Protein AF-A0A6A4LXP5-F1 (afdb_monomer_lite)

Radius of gyration: 33.2 Å; chains: 1; bounding box: 66×38×94 Å

pLDDT: mean 72.87, std 15.74, range [38.59, 96.38]

Structure (mmCIF, N/CA/C/O backbone):
data_AF-A0A6A4LXP5-F1
#
_entry.id   AF-A0A6A4LXP5-F1
#
loop_
_atom_site.group_PDB
_atom_site.id
_atom_site.type_symbol
_atom_site.label_atom_id
_atom_site.label_alt_id
_atom_site.label_comp_id
_atom_site.label_asym_id
_atom_site.label_entity_id
_atom_site.label_seq_id
_atom_site.pdbx_PDB_ins_code
_atom_site.Cartn_x
_atom_site.Cartn_y
_atom_site.Cartn_z
_atom_site.occupancy
_atom_site.B_iso_or_equiv
_atom_site.auth_seq_id
_atom_site.auth_comp_id
_atom_site.auth_asym_id
_atom_site.auth_atom_id
_atom_site.pdbx_PDB_model_num
ATOM 1 N N . MET A 1 1 ? -17.051 -4.440 -8.338 1.00 49.88 1 MET A N 1
ATOM 2 C CA . MET A 1 1 ? -16.991 -3.535 -7.166 1.00 49.88 1 MET A CA 1
ATOM 3 C C . MET A 1 1 ? -15.530 -3.346 -6.773 1.00 49.88 1 MET A C 1
ATOM 5 O O . MET A 1 1 ? -14.816 -4.334 -6.660 1.00 49.88 1 MET A O 1
ATOM 9 N N . ASN A 1 2 ? -15.038 -2.111 -6.682 1.00 75.06 2 ASN A N 1
ATOM 10 C CA . ASN A 1 2 ? -13.611 -1.841 -6.484 1.00 75.06 2 ASN A CA 1
ATOM 11 C C . ASN A 1 2 ? -13.237 -2.114 -5.012 1.00 75.06 2 ASN A C 1
ATOM 13 O O . ASN A 1 2 ? -13.626 -1.335 -4.145 1.00 75.06 2 ASN A O 1
ATOM 17 N N . LYS A 1 3 ? -12.537 -3.225 -4.716 1.00 71.12 3 LYS A N 1
ATOM 18 C CA . LYS A 1 3 ? -12.222 -3.669 -3.335 1.00 71.12 3 LYS A CA 1
ATOM 19 C C . LYS A 1 3 ? -11.542 -2.576 -2.500 1.00 71.12 3 LYS A C 1
ATOM 21 O O . LYS A 1 3 ? -11.828 -2.433 -1.320 1.00 71.12 3 LYS A O 1
ATOM 26 N N . TYR A 1 4 ? -10.721 -1.750 -3.143 1.00 65.56 4 TYR A N 1
ATOM 27 C CA . TYR A 1 4 ? -10.102 -0.577 -2.530 1.00 65.56 4 TYR A CA 1
ATOM 28 C C . TYR A 1 4 ? -11.132 0.438 -2.007 1.00 65.56 4 TYR A C 1
ATOM 30 O O . TYR A 1 4 ? -11.065 0.856 -0.856 1.00 65.56 4 TYR A O 1
ATOM 38 N N . ASN A 1 5 ? -12.143 0.775 -2.814 1.00 75.44 5 ASN A N 1
ATOM 39 C CA . ASN A 1 5 ? -13.189 1.725 -2.422 1.00 75.44 5 ASN A CA 1
ATOM 40 C C . ASN A 1 5 ? -14.030 1.196 -1.251 1.00 75.44 5 ASN A C 1
ATOM 42 O O . ASN A 1 5 ? -14.528 1.985 -0.453 1.00 75.44 5 ASN A O 1
ATOM 46 N N . TYR A 1 6 ? -14.175 -0.128 -1.141 1.00 77.25 6 TYR A N 1
ATOM 47 C CA . TYR A 1 6 ? -14.852 -0.764 -0.013 1.00 77.25 6 TYR A CA 1
ATOM 48 C C . TYR A 1 6 ? -14.060 -0.600 1.292 1.00 77.25 6 TYR A C 1
ATOM 50 O O . TYR A 1 6 ? -14.617 -0.124 2.277 1.00 77.25 6 TYR A O 1
ATOM 58 N N . VAL A 1 7 ? -12.752 -0.893 1.275 1.00 70.50 7 VAL A N 1
ATOM 59 C CA . VAL A 1 7 ? -11.850 -0.706 2.430 1.00 70.50 7 VAL A CA 1
ATOM 60 C C . VAL A 1 7 ? -11.830 0.758 2.878 1.00 70.50 7 VAL A C 1
ATOM 62 O O . VAL A 1 7 ? -12.030 1.044 4.055 1.00 70.50 7 VAL A O 1
ATOM 65 N N . VAL A 1 8 ? -11.671 1.696 1.937 1.00 71.56 8 VAL A N 1
ATOM 66 C CA . VAL A 1 8 ? -11.670 3.143 2.226 1.00 71.56 8 VAL A CA 1
ATOM 67 C C . VAL A 1 8 ? -13.013 3.601 2.804 1.00 71.56 8 VAL A C 1
ATOM 69 O O . VAL A 1 8 ? -13.044 4.388 3.748 1.00 71.56 8 VAL A O 1
ATOM 72 N N . GLY A 1 9 ? -14.130 3.092 2.276 1.00 76.56 9 GLY A N 1
ATOM 73 C CA . GLY A 1 9 ? -15.466 3.391 2.789 1.00 76.56 9 GLY A CA 1
ATOM 74 C C . GLY A 1 9 ? -15.686 2.886 4.217 1.00 76.56 9 GLY A C 1
ATOM 75 O O . GLY A 1 9 ? -16.275 3.601 5.028 1.00 76.56 9 GLY A O 1
ATOM 76 N N . LEU A 1 10 ? -15.182 1.692 4.543 1.00 76.00 10 LEU A N 1
ATOM 77 C CA . LEU A 1 10 ? -15.259 1.136 5.894 1.00 76.00 10 LEU A CA 1
ATOM 78 C C . LEU A 1 10 ? -14.415 1.948 6.886 1.00 76.00 10 LEU A C 1
ATOM 80 O O . LEU A 1 10 ? -14.917 2.318 7.943 1.00 76.00 10 LEU A O 1
ATOM 84 N N . TRP A 1 11 ? -13.177 2.292 6.512 1.00 72.81 11 TRP A N 1
ATOM 85 C CA . TRP A 1 11 ? -12.286 3.138 7.318 1.00 72.81 11 TRP A CA 1
ATOM 86 C C . TRP A 1 11 ? -12.931 4.486 7.647 1.00 72.81 11 TRP A C 1
ATOM 88 O O . TRP A 1 11 ? -12.891 4.942 8.787 1.00 72.81 11 TRP A O 1
ATOM 98 N N . ARG A 1 12 ? -13.596 5.098 6.657 1.00 73.88 12 ARG A N 1
ATOM 99 C CA . ARG A 1 12 ? -14.342 6.345 6.851 1.00 73.88 12 ARG A CA 1
ATOM 100 C C . ARG A 1 12 ? -15.460 6.181 7.873 1.00 73.88 12 ARG A C 1
ATOM 102 O O . ARG A 1 12 ? -15.565 7.002 8.774 1.00 73.88 12 ARG A O 1
ATOM 109 N N . ARG A 1 13 ? -16.269 5.120 7.774 1.00 73.69 13 ARG A N 1
ATOM 110 C CA . ARG A 1 13 ? -17.354 4.859 8.736 1.00 73.69 13 ARG A CA 1
ATOM 111 C C . ARG A 1 13 ? -16.805 4.675 10.147 1.00 73.69 13 ARG A C 1
ATOM 113 O O . ARG A 1 13 ? -17.252 5.367 11.047 1.00 73.69 13 ARG A O 1
ATOM 120 N N . ILE A 1 14 ? -15.782 3.843 10.326 1.00 70.62 14 ILE A N 1
ATOM 121 C CA . ILE A 1 14 ? -15.151 3.634 11.639 1.00 70.62 14 ILE A CA 1
ATOM 122 C C . ILE A 1 14 ? -14.630 4.964 12.212 1.00 70.62 14 ILE A C 1
ATOM 124 O O . ILE A 1 14 ? -14.895 5.284 13.366 1.00 70.62 14 ILE A O 1
ATOM 128 N N . SER A 1 15 ? -13.968 5.781 11.387 1.00 62.62 15 SER A N 1
ATOM 129 C CA . SER A 1 15 ? -13.420 7.081 11.794 1.00 62.62 15 SER A CA 1
ATOM 130 C C . SER A 1 15 ? -14.477 8.140 12.117 1.00 62.62 15 SER A C 1
ATOM 132 O O . SER A 1 15 ? -14.164 9.081 12.839 1.00 62.62 15 SER A O 1
ATOM 134 N N . THR A 1 16 ? -15.687 8.044 11.559 1.00 67.12 16 THR A N 1
ATOM 135 C CA . THR A 1 16 ? -16.745 9.053 11.770 1.00 67.12 16 THR A CA 1
ATOM 136 C C . THR A 1 16 ? -17.650 8.688 12.949 1.00 67.12 16 THR A C 1
ATOM 138 O O . THR A 1 16 ? -18.274 9.559 13.537 1.00 67.12 16 THR A O 1
ATOM 141 N N . ILE A 1 17 ? -17.724 7.403 13.308 1.00 64.31 17 ILE A N 1
ATOM 142 C CA . ILE A 1 17 ? -18.679 6.877 14.294 1.00 64.31 17 ILE A CA 1
ATOM 143 C C . ILE A 1 17 ? -18.017 6.695 15.686 1.00 64.31 17 ILE A C 1
ATOM 145 O O . ILE A 1 17 ? -18.648 6.229 16.629 1.00 64.31 17 ILE A O 1
ATOM 149 N N . SER A 1 18 ? -16.762 7.121 15.886 1.00 55.59 18 SER A N 1
ATOM 150 C CA . SER A 1 18 ? -16.028 6.909 17.151 1.00 55.59 18 SER A CA 1
ATOM 151 C C . SER A 1 18 ? -16.555 7.687 18.376 1.00 55.59 18 SER A C 1
ATOM 153 O O . SER A 1 18 ? -15.893 7.674 19.408 1.00 55.59 18 SER A O 1
ATOM 155 N N . GLY A 1 19 ? -17.696 8.381 18.273 1.00 58.41 19 GLY A N 1
ATOM 156 C CA . GLY A 1 19 ? -18.333 9.109 19.381 1.00 58.41 19 GLY A CA 1
ATOM 157 C C . GLY A 1 19 ? -19.538 8.406 20.026 1.00 58.41 19 GLY A C 1
ATOM 158 O O . GLY A 1 19 ? -19.769 8.601 21.211 1.00 58.41 19 GLY A O 1
ATOM 159 N N . GLU A 1 20 ? -20.283 7.575 19.285 1.00 61.56 20 GLU A N 1
ATOM 160 C CA . GLU A 1 20 ? -21.557 6.974 19.752 1.00 61.56 20 GLU A CA 1
ATOM 161 C C . GLU A 1 20 ? -21.659 5.459 19.497 1.00 61.56 20 GLU A C 1
ATOM 163 O O . GLU A 1 20 ? -22.638 4.816 19.883 1.00 61.56 20 GLU A O 1
ATOM 168 N N . LEU A 1 21 ? -20.667 4.851 18.835 1.00 65.06 21 LEU A N 1
ATOM 169 C CA . LEU A 1 21 ? -20.725 3.428 18.515 1.00 65.06 21 LEU A CA 1
ATOM 170 C C . LEU A 1 21 ? -20.432 2.570 19.742 1.00 65.06 21 LEU A C 1
ATOM 172 O O . LEU A 1 21 ? -19.388 2.707 20.382 1.00 65.06 21 LEU A O 1
ATOM 176 N N . ARG A 1 22 ? -21.313 1.602 20.009 1.00 70.69 22 ARG A N 1
ATOM 177 C CA . ARG A 1 22 ? -21.040 0.542 20.981 1.00 70.69 22 ARG A CA 1
ATOM 178 C C . ARG A 1 22 ? -19.755 -0.180 20.577 1.00 70.69 22 ARG A C 1
ATOM 180 O O . ARG A 1 22 ? -19.579 -0.555 19.418 1.00 70.69 22 ARG A O 1
ATOM 187 N N . TYR A 1 23 ? -18.877 -0.413 21.548 1.00 64.88 23 TYR A N 1
ATOM 188 C CA . TYR A 1 23 ? -17.578 -1.070 21.364 1.00 64.88 23 TYR A CA 1
ATOM 189 C C . TYR A 1 23 ? -17.660 -2.362 20.523 1.00 64.88 23 TYR A C 1
ATOM 191 O O . TYR A 1 23 ? -16.825 -2.607 19.654 1.00 64.88 23 TYR A O 1
ATOM 199 N N . VAL A 1 24 ? -18.728 -3.144 20.709 1.00 74.00 24 VAL A N 1
ATOM 200 C CA . VAL A 1 24 ? -18.996 -4.387 19.967 1.00 74.00 24 VAL A CA 1
ATOM 201 C C . VAL A 1 24 ? -19.140 -4.156 18.457 1.00 74.00 24 VAL A C 1
ATOM 203 O O . VAL A 1 24 ? -18.607 -4.926 17.656 1.00 74.00 24 VAL A O 1
ATOM 206 N N . ASP A 1 25 ? -19.819 -3.088 18.043 1.00 75.69 25 ASP A N 1
ATOM 207 C CA . ASP A 1 25 ? -20.016 -2.773 16.626 1.00 75.69 25 ASP A CA 1
ATOM 208 C C . ASP A 1 25 ? -18.741 -2.195 15.997 1.00 75.69 25 ASP A C 1
ATOM 210 O O . ASP A 1 25 ? -18.437 -2.478 14.833 1.00 75.69 25 ASP A O 1
ATOM 214 N N . ALA A 1 26 ? -17.939 -1.466 16.781 1.00 72.38 26 ALA A N 1
ATOM 215 C CA . ALA A 1 26 ? -16.617 -1.006 16.359 1.00 72.38 26 ALA A CA 1
ATOM 216 C C . ALA A 1 26 ? -15.685 -2.190 16.058 1.00 72.38 26 ALA A C 1
ATOM 218 O O . ALA A 1 26 ? -15.047 -2.219 15.004 1.00 72.38 26 ALA A O 1
ATOM 219 N N . LEU A 1 27 ? -15.668 -3.206 16.929 1.00 75.31 27 LEU A N 1
ATOM 220 C CA . LEU A 1 27 ? -14.887 -4.425 16.717 1.00 75.31 27 LEU A CA 1
ATOM 221 C C . LEU A 1 27 ? -15.333 -5.190 15.464 1.00 75.31 27 LEU A C 1
ATOM 223 O O . LEU A 1 27 ? -14.491 -5.615 14.675 1.00 75.31 27 LEU A O 1
ATOM 227 N N . ARG A 1 28 ? -16.643 -5.322 15.221 1.00 80.25 28 ARG A N 1
ATOM 228 C CA . ARG A 1 28 ? -17.172 -5.997 14.017 1.00 80.25 28 ARG A CA 1
ATOM 229 C C . ARG A 1 28 ? -16.742 -5.314 12.718 1.00 80.25 28 ARG A C 1
ATOM 231 O O . ARG A 1 28 ? -16.405 -5.990 11.739 1.00 80.25 28 ARG A O 1
ATOM 238 N N . LEU A 1 29 ? -16.734 -3.981 12.703 1.00 76.31 29 LEU A N 1
ATOM 239 C CA . LEU A 1 29 ? -16.242 -3.209 11.564 1.00 76.31 29 LEU A CA 1
ATOM 240 C C . LEU A 1 29 ? -14.727 -3.358 11.391 1.00 76.31 29 LEU A C 1
ATOM 242 O O . LEU A 1 29 ? -14.266 -3.464 10.255 1.00 76.31 29 LEU A O 1
ATOM 246 N N . LEU A 1 30 ? -13.967 -3.421 12.488 1.00 76.88 30 LEU A N 1
ATOM 247 C CA . LEU A 1 30 ? -12.519 -3.630 12.451 1.00 76.88 30 LEU A CA 1
ATOM 248 C C . LEU A 1 30 ? -12.158 -4.987 11.824 1.00 76.88 30 LEU A C 1
ATOM 250 O O . LEU A 1 30 ? -11.366 -5.035 10.888 1.00 76.88 30 LEU A O 1
ATOM 254 N N . TYR A 1 31 ? -12.812 -6.071 12.251 1.00 81.50 31 TYR A N 1
ATOM 255 C CA . TYR A 1 31 ? -12.599 -7.406 11.675 1.00 81.50 31 TYR A CA 1
ATOM 256 C C . TYR A 1 31 ? -12.958 -7.461 10.185 1.00 81.50 31 TYR A C 1
ATOM 258 O O . TYR A 1 31 ? -12.197 -7.973 9.362 1.00 81.50 31 TYR A O 1
ATOM 266 N N . SER A 1 32 ? -14.085 -6.853 9.807 1.00 81.12 32 SER A N 1
ATOM 267 C CA . SER A 1 32 ? -14.501 -6.770 8.400 1.00 81.12 32 SER A CA 1
ATOM 268 C C . SER A 1 32 ? -13.502 -5.984 7.542 1.00 81.12 32 SER A C 1
ATOM 270 O O . SER A 1 32 ? -13.296 -6.290 6.364 1.00 81.12 32 SER A O 1
ATOM 272 N N . LEU A 1 33 ? -12.878 -4.956 8.122 1.00 79.12 33 LEU A N 1
ATOM 273 C CA . LEU A 1 33 ? -11.838 -4.176 7.471 1.00 79.12 33 LEU A CA 1
ATOM 274 C C . LEU A 1 33 ? -10.560 -4.999 7.279 1.00 79.12 33 LEU A C 1
ATOM 276 O O . LEU A 1 33 ? -9.974 -4.959 6.195 1.00 79.12 33 LEU A O 1
ATOM 280 N N . GLU A 1 34 ? -10.123 -5.731 8.302 1.00 82.31 34 GLU A N 1
ATOM 281 C CA . GLU A 1 34 ? -8.934 -6.581 8.227 1.00 82.31 34 GLU A CA 1
ATOM 282 C C . GLU A 1 34 ? -9.057 -7.619 7.111 1.00 82.31 34 GLU A C 1
ATOM 284 O O . GLU A 1 34 ? -8.151 -7.744 6.284 1.00 82.31 34 GLU A O 1
ATOM 289 N N . ASP A 1 35 ? -10.198 -8.299 7.016 1.00 84.75 35 ASP A N 1
ATOM 290 C CA . ASP A 1 35 ? -10.431 -9.305 5.977 1.00 84.75 35 ASP A CA 1
ATOM 291 C C . ASP A 1 35 ? -10.487 -8.693 4.575 1.00 84.75 35 ASP A C 1
ATOM 293 O O . ASP A 1 35 ? -9.874 -9.205 3.628 1.00 84.75 35 ASP A O 1
ATOM 297 N N . ALA A 1 36 ? -11.140 -7.537 4.429 1.00 80.75 36 ALA A N 1
ATOM 298 C CA . ALA A 1 36 ? -11.143 -6.808 3.167 1.00 80.75 36 ALA A CA 1
ATOM 299 C C . ALA A 1 36 ? -9.726 -6.363 2.760 1.00 80.75 36 ALA A C 1
ATOM 301 O O . ALA A 1 36 ? -9.349 -6.461 1.587 1.00 80.75 36 ALA A O 1
ATOM 302 N N . THR A 1 37 ? -8.921 -5.923 3.728 1.00 78.94 37 THR A N 1
ATOM 303 C CA . THR A 1 37 ? -7.543 -5.470 3.507 1.00 78.94 37 THR A CA 1
ATOM 304 C C . THR A 1 37 ? -6.635 -6.637 3.123 1.00 78.94 37 THR A C 1
ATOM 306 O O . THR A 1 37 ? -5.901 -6.528 2.139 1.00 78.94 37 THR A O 1
ATOM 309 N N . LYS A 1 38 ? -6.747 -7.794 3.791 1.00 85.56 38 LYS A N 1
ATOM 310 C CA . LYS A 1 38 ? -6.047 -9.034 3.405 1.00 85.56 38 LYS A CA 1
ATOM 311 C C . LYS A 1 38 ? -6.359 -9.423 1.961 1.00 85.56 38 LYS A C 1
ATOM 313 O O . LYS A 1 38 ? -5.441 -9.700 1.190 1.00 85.56 38 LYS A O 1
ATOM 318 N N . GLY A 1 39 ? -7.630 -9.366 1.558 1.00 82.62 39 GLY A N 1
ATOM 319 C CA . GLY A 1 39 ? -8.040 -9.673 0.185 1.00 82.62 39 GLY A CA 1
ATOM 320 C C . GLY A 1 39 ? -7.457 -8.717 -0.866 1.00 82.62 39 GLY A C 1
ATOM 321 O O . GLY A 1 39 ? -7.171 -9.130 -1.994 1.00 82.62 39 GLY A O 1
ATOM 322 N N . VAL A 1 40 ? -7.257 -7.441 -0.517 1.00 79.25 40 VAL A N 1
ATOM 323 C CA . VAL A 1 40 ? -6.570 -6.468 -1.384 1.00 79.25 40 VAL A CA 1
ATOM 324 C C . VAL A 1 40 ? -5.073 -6.759 -1.447 1.00 79.25 40 VAL A C 1
ATOM 326 O O . VAL A 1 40 ? -4.521 -6.810 -2.546 1.00 79.25 40 VAL A O 1
ATOM 329 N N . ILE A 1 41 ? -4.428 -7.005 -0.304 1.00 83.31 41 ILE A N 1
ATOM 330 C CA . ILE A 1 41 ? -2.996 -7.321 -0.229 1.00 83.31 41 ILE A CA 1
ATOM 331 C C . ILE A 1 41 ? -2.685 -8.572 -1.050 1.00 83.31 41 ILE A C 1
ATOM 333 O O . ILE A 1 41 ? -1.808 -8.528 -1.904 1.00 83.31 41 ILE A O 1
ATOM 337 N N . GLN A 1 42 ? -3.445 -9.656 -0.883 1.00 89.00 42 GLN A N 1
ATOM 338 C CA . GLN A 1 42 ? -3.262 -10.884 -1.663 1.00 89.00 42 GLN A CA 1
ATOM 339 C C . GLN A 1 42 ? -3.414 -10.637 -3.169 1.00 89.00 42 GLN A C 1
ATOM 341 O O . GLN A 1 42 ? -2.603 -11.112 -3.963 1.00 89.00 42 GLN A O 1
ATOM 346 N N . SER A 1 43 ? -4.406 -9.838 -3.576 1.00 83.69 43 SER A N 1
ATOM 347 C CA . SER A 1 43 ? -4.595 -9.480 -4.985 1.00 83.69 43 SER A CA 1
ATOM 348 C C . SER A 1 43 ? -3.429 -8.665 -5.549 1.00 83.69 43 SER A C 1
ATOM 350 O O . SER A 1 43 ? -3.066 -8.855 -6.713 1.00 83.69 43 SER A O 1
ATOM 352 N N . LEU A 1 44 ? -2.870 -7.741 -4.767 1.00 82.31 44 LEU A N 1
ATOM 353 C CA . LEU A 1 44 ? -1.715 -6.943 -5.170 1.00 82.31 44 LEU A CA 1
ATOM 354 C C . LEU A 1 44 ? -0.450 -7.795 -5.225 1.00 82.31 44 LEU A C 1
ATOM 356 O O . LEU A 1 44 ? 0.287 -7.709 -6.203 1.00 82.31 44 LEU A O 1
ATOM 360 N N . SER A 1 45 ? -0.236 -8.660 -4.236 1.00 88.75 45 SER A N 1
ATOM 361 C CA . SER A 1 45 ? 0.878 -9.605 -4.203 1.00 88.75 45 SER A CA 1
ATOM 362 C C . SER A 1 45 ? 0.852 -10.537 -5.410 1.00 88.75 45 SER A C 1
ATOM 364 O O . SER A 1 45 ? 1.850 -10.621 -6.118 1.00 88.75 45 SER A O 1
ATOM 366 N N . ALA A 1 46 ? -0.298 -11.137 -5.732 1.00 88.06 46 ALA A N 1
ATOM 367 C CA . ALA A 1 46 ? -0.447 -11.985 -6.916 1.00 88.06 46 ALA A CA 1
ATOM 368 C C . ALA A 1 46 ? -0.157 -11.221 -8.220 1.00 88.06 46 ALA A C 1
ATOM 370 O O . ALA A 1 46 ? 0.524 -11.727 -9.112 1.00 88.06 46 ALA A O 1
ATOM 371 N N . ARG A 1 47 ? -0.623 -9.968 -8.328 1.00 85.56 47 ARG A N 1
ATOM 372 C CA . ARG A 1 47 ? -0.341 -9.114 -9.492 1.00 85.56 47 ARG A CA 1
ATOM 373 C C . ARG A 1 47 ? 1.145 -8.766 -9.600 1.00 85.56 47 ARG A C 1
ATOM 375 O O . ARG A 1 47 ? 1.697 -8.814 -10.696 1.00 85.56 47 ARG A O 1
ATOM 382 N N . ASN A 1 48 ? 1.785 -8.425 -8.487 1.00 87.31 48 ASN A N 1
ATOM 383 C CA . ASN A 1 48 ? 3.212 -8.115 -8.442 1.00 87.31 48 ASN A CA 1
ATOM 384 C C . ASN A 1 48 ? 4.054 -9.342 -8.788 1.00 87.31 48 ASN A C 1
ATOM 386 O O . ASN A 1 48 ? 5.037 -9.232 -9.513 1.00 87.31 48 ASN A O 1
ATOM 390 N N . GLU A 1 49 ? 3.656 -10.516 -8.314 1.00 89.44 49 GLU A N 1
ATOM 391 C CA . GLU A 1 49 ? 4.343 -11.761 -8.619 1.00 89.44 49 GLU A CA 1
ATOM 392 C C . GLU A 1 49 ? 4.188 -12.148 -10.096 1.00 89.44 49 GLU A C 1
ATOM 394 O O . GLU A 1 49 ? 5.165 -12.520 -10.742 1.00 89.44 49 GLU A O 1
ATOM 399 N N . ALA A 1 50 ? 2.999 -11.970 -10.679 1.00 85.38 50 ALA A N 1
ATOM 400 C CA . ALA A 1 50 ? 2.796 -12.121 -12.119 1.00 85.38 50 ALA A CA 1
ATOM 401 C C . ALA A 1 50 ? 3.665 -11.141 -12.931 1.00 85.38 50 ALA A C 1
ATOM 403 O O . ALA A 1 50 ? 4.272 -11.537 -13.924 1.00 85.38 50 ALA A O 1
ATOM 404 N N . ALA A 1 51 ? 3.785 -9.886 -12.483 1.00 84.81 51 ALA A N 1
ATOM 405 C CA . ALA A 1 51 ? 4.661 -8.903 -13.117 1.00 84.81 51 ALA A CA 1
ATOM 406 C C . ALA A 1 51 ? 6.145 -9.295 -13.015 1.00 84.81 51 ALA A C 1
ATOM 408 O O . ALA A 1 51 ? 6.874 -9.171 -13.994 1.00 84.81 51 ALA A O 1
ATOM 409 N N . ARG A 1 52 ? 6.588 -9.822 -11.866 1.00 87.19 52 ARG A N 1
ATOM 410 C CA . ARG A 1 52 ? 7.956 -10.338 -11.685 1.00 87.19 52 ARG A CA 1
ATOM 411 C C . ARG A 1 52 ? 8.249 -11.511 -12.619 1.00 87.19 52 ARG A C 1
ATOM 413 O O . ARG A 1 52 ? 9.297 -11.518 -13.254 1.00 87.19 52 ARG A O 1
ATOM 420 N N . ARG A 1 53 ? 7.315 -12.462 -12.747 1.00 89.06 53 ARG A N 1
ATOM 421 C CA . ARG A 1 53 ? 7.445 -13.595 -13.680 1.00 89.06 53 ARG A CA 1
ATOM 422 C C . ARG A 1 53 ? 7.534 -13.126 -15.135 1.00 89.06 53 ARG A C 1
ATOM 424 O O . ARG A 1 53 ? 8.382 -13.618 -15.867 1.00 89.06 53 ARG A O 1
ATOM 431 N N . ASP A 1 54 ? 6.713 -12.157 -15.546 1.00 86.62 54 ASP A N 1
ATOM 432 C CA . ASP A 1 54 ? 6.770 -11.588 -16.903 1.00 86.62 54 ASP A CA 1
ATOM 433 C C . ASP A 1 54 ? 8.091 -10.845 -17.173 1.00 86.62 54 ASP A C 1
ATOM 435 O O . ASP A 1 54 ? 8.651 -10.968 -18.261 1.00 86.62 54 ASP A O 1
ATOM 439 N N . ILE A 1 55 ? 8.621 -10.106 -16.193 1.00 85.62 55 ILE A N 1
ATOM 440 C CA . ILE A 1 55 ? 9.932 -9.446 -16.316 1.00 85.62 55 ILE A CA 1
ATOM 441 C C . ILE A 1 55 ? 11.039 -10.492 -16.480 1.00 85.62 55 ILE A C 1
ATOM 443 O O . ILE A 1 55 ? 11.766 -10.441 -17.469 1.00 85.62 55 ILE A O 1
ATOM 447 N N . SER A 1 56 ? 11.097 -11.480 -15.584 1.00 92.31 56 SER A N 1
ATOM 448 C CA . SER A 1 56 ? 12.106 -12.547 -15.620 1.00 92.31 56 SER A CA 1
ATOM 449 C C . SER A 1 56 ? 12.040 -13.369 -16.915 1.00 92.31 56 SER A C 1
ATOM 451 O O . SER A 1 56 ? 13.060 -13.642 -17.550 1.00 92.31 56 SER A O 1
ATOM 453 N N . TYR A 1 57 ? 10.833 -13.699 -17.387 1.00 91.44 57 TYR A N 1
ATOM 454 C CA . TYR A 1 57 ? 10.655 -14.369 -18.674 1.00 91.44 57 TYR A CA 1
ATOM 455 C C . TYR A 1 57 ? 11.218 -13.537 -19.834 1.00 91.44 57 TYR A C 1
ATOM 457 O O . TYR A 1 57 ? 11.849 -14.069 -20.742 1.00 91.44 57 TYR A O 1
ATOM 465 N N . ARG A 1 58 ? 11.036 -12.216 -19.817 1.00 84.19 58 ARG A N 1
ATOM 466 C CA . ARG A 1 58 ? 11.563 -11.348 -20.877 1.00 84.19 58 ARG A CA 1
ATOM 467 C C . ARG A 1 58 ? 13.073 -11.202 -20.810 1.00 84.19 58 ARG A C 1
ATOM 469 O O . ARG A 1 58 ? 13.698 -11.196 -21.861 1.00 84.19 58 ARG A O 1
ATOM 476 N N . GLU A 1 59 ? 13.646 -11.109 -19.616 1.00 88.50 59 GLU A N 1
ATOM 477 C CA . GLU A 1 59 ? 15.101 -11.073 -19.423 1.00 88.50 59 GLU A CA 1
ATOM 478 C C . GLU A 1 59 ? 15.755 -12.318 -20.026 1.00 88.50 59 GLU A C 1
ATOM 480 O O . GLU A 1 59 ? 16.615 -12.191 -20.894 1.00 88.50 59 GLU A O 1
ATOM 485 N N . THR A 1 60 ? 15.243 -13.510 -19.709 1.00 91.38 60 THR A N 1
ATOM 486 C CA . THR A 1 60 ? 15.759 -14.763 -20.293 1.00 91.38 60 THR A CA 1
ATOM 487 C C . THR A 1 60 ? 15.591 -14.833 -21.818 1.00 91.38 60 THR A C 1
ATOM 489 O O . THR A 1 60 ? 16.482 -15.314 -22.520 1.00 91.38 60 THR A O 1
ATOM 492 N N . GLN A 1 61 ? 14.485 -14.315 -22.369 1.00 86.12 61 GLN A N 1
ATOM 493 C CA . GLN A 1 61 ? 14.289 -14.217 -23.823 1.00 86.12 61 GLN A CA 1
ATOM 494 C C . GLN A 1 61 ? 15.279 -13.246 -24.478 1.00 86.12 61 GLN A C 1
ATOM 496 O O . GLN A 1 61 ? 15.809 -13.534 -25.553 1.00 86.12 61 GLN A O 1
ATOM 501 N N . TYR A 1 62 ? 15.546 -12.110 -23.834 1.00 82.12 62 TYR A N 1
ATOM 502 C CA . TYR A 1 62 ? 16.508 -11.130 -24.318 1.00 82.12 62 TYR A CA 1
ATOM 503 C C . TYR A 1 62 ? 17.928 -11.690 -24.293 1.00 82.12 62 TYR A C 1
ATOM 505 O O . TYR A 1 62 ? 18.579 -11.667 -25.335 1.00 82.12 62 TYR A O 1
ATOM 513 N N . GLU A 1 63 ? 18.354 -12.311 -23.195 1.00 87.06 63 GLU A N 1
ATOM 514 C CA . GLU A 1 63 ? 19.652 -12.990 -23.097 1.00 87.06 63 GLU A CA 1
ATOM 515 C C . GLU A 1 63 ? 19.815 -14.091 -24.160 1.00 87.06 63 GLU A C 1
ATOM 517 O O . GLU A 1 63 ? 20.859 -14.204 -24.806 1.00 87.06 63 GLU A O 1
ATOM 522 N N . ALA A 1 64 ? 18.772 -14.895 -24.400 1.00 87.69 64 ALA A N 1
ATOM 523 C CA . ALA A 1 64 ? 18.799 -15.923 -25.439 1.00 87.69 64 ALA A CA 1
ATOM 524 C C . ALA A 1 64 ? 18.906 -15.324 -26.853 1.00 87.69 64 ALA A C 1
ATOM 526 O O . ALA A 1 64 ? 19.595 -15.878 -27.712 1.00 87.69 64 ALA A O 1
ATOM 527 N N . SER A 1 65 ? 18.236 -14.197 -27.107 1.00 78.50 65 SER A N 1
ATOM 528 C CA . SER A 1 65 ? 18.299 -13.502 -28.397 1.00 78.50 65 SER A CA 1
ATOM 529 C C . SER A 1 65 ? 19.625 -12.768 -28.614 1.00 78.50 65 SER A C 1
ATOM 531 O O . SER A 1 65 ? 20.128 -12.757 -29.736 1.00 78.50 65 SER A O 1
ATOM 533 N N . GLU A 1 66 ? 20.235 -12.239 -27.552 1.00 85.88 66 GLU A N 1
ATOM 534 C CA . GLU A 1 66 ? 21.559 -11.616 -27.583 1.00 85.88 66 GLU A CA 1
ATOM 535 C C . GLU A 1 66 ? 22.620 -12.625 -28.022 1.00 85.88 66 GLU A C 1
ATOM 537 O O . GLU A 1 66 ? 23.380 -12.362 -28.954 1.00 85.88 66 GLU A O 1
ATOM 542 N N . LYS A 1 67 ? 22.584 -13.832 -27.440 1.00 90.19 67 LYS A N 1
ATOM 543 C CA . LYS A 1 67 ? 23.475 -14.942 -27.807 1.00 90.19 67 LYS A CA 1
ATOM 544 C C . LYS A 1 67 ? 23.301 -15.404 -29.257 1.00 90.19 67 LYS A C 1
ATOM 546 O O . LYS A 1 67 ? 24.261 -15.875 -29.856 1.00 90.19 67 LYS A O 1
ATOM 551 N N . LYS A 1 68 ? 22.092 -15.300 -29.823 1.00 86.62 68 LYS A N 1
ATOM 552 C CA . LYS A 1 68 ? 21.782 -15.781 -31.184 1.00 86.62 68 LYS A CA 1
ATOM 553 C C . LYS A 1 68 ? 22.002 -14.746 -32.286 1.00 86.62 68 LYS A C 1
ATOM 555 O O . LYS A 1 68 ? 22.339 -15.126 -33.403 1.00 86.62 68 LYS A O 1
ATOM 560 N N . HIS A 1 69 ? 21.758 -13.468 -32.010 1.00 84.69 69 HIS A N 1
ATOM 561 C CA . HIS A 1 69 ? 21.651 -12.435 -33.048 1.00 84.69 69 HIS A CA 1
ATOM 562 C C . HIS A 1 69 ? 22.564 -11.222 -32.822 1.00 84.69 69 HIS A C 1
ATOM 564 O O . HIS A 1 69 ? 22.612 -10.333 -33.674 1.00 84.69 69 HIS A O 1
ATOM 570 N N . GLY A 1 70 ? 23.292 -11.179 -31.702 1.00 88.12 70 GLY A N 1
ATOM 571 C CA . GLY A 1 70 ? 24.148 -10.059 -31.329 1.00 88.12 70 GLY A CA 1
ATOM 572 C C . GLY A 1 70 ? 23.378 -8.839 -30.809 1.00 88.12 70 GLY A C 1
ATOM 573 O O . GLY A 1 70 ? 22.160 -8.696 -30.955 1.00 88.12 70 GLY A O 1
ATOM 574 N N . GLU A 1 71 ? 24.117 -7.915 -30.197 1.00 86.19 71 GLU A N 1
ATOM 575 C CA . GLU A 1 71 ? 23.578 -6.777 -29.438 1.00 86.19 71 GLU A CA 1
ATOM 576 C C . GLU A 1 71 ? 22.729 -5.805 -30.291 1.00 86.19 71 GLU A C 1
ATOM 578 O O . GLU A 1 71 ? 21.765 -5.192 -29.822 1.00 86.19 71 GLU A O 1
ATOM 583 N N . THR A 1 72 ? 23.050 -5.665 -31.581 1.00 81.75 72 THR A N 1
ATOM 584 C CA . THR A 1 72 ? 22.365 -4.730 -32.492 1.00 81.75 72 THR A CA 1
ATOM 585 C C . THR A 1 72 ? 20.963 -5.202 -32.880 1.00 81.75 72 THR A C 1
ATOM 587 O O . THR A 1 72 ? 20.053 -4.378 -33.019 1.00 81.75 72 THR A O 1
ATOM 590 N N . ALA A 1 73 ? 20.754 -6.514 -33.007 1.00 80.50 73 ALA A N 1
ATOM 591 C CA . ALA A 1 73 ? 19.440 -7.106 -33.240 1.00 80.50 73 ALA A CA 1
ATOM 592 C C . ALA A 1 73 ? 18.568 -7.034 -31.977 1.00 80.50 73 ALA A C 1
ATOM 594 O O . ALA A 1 73 ? 17.395 -6.653 -32.058 1.00 80.50 73 ALA A O 1
ATOM 595 N N . LEU A 1 74 ? 19.166 -7.276 -30.804 1.00 79.50 74 LEU A N 1
ATOM 596 C CA . LEU A 1 74 ? 18.501 -7.157 -29.506 1.00 79.50 74 LEU A CA 1
ATOM 597 C C . LEU A 1 74 ? 17.935 -5.746 -29.279 1.00 79.50 74 LEU A C 1
ATOM 599 O O . LEU A 1 74 ? 16.763 -5.583 -28.932 1.00 79.50 74 LEU A O 1
ATOM 603 N N . LYS A 1 75 ? 18.734 -4.702 -29.542 1.00 86.56 75 LYS A N 1
ATOM 604 C CA . LYS A 1 75 ? 18.298 -3.299 -29.406 1.00 86.56 75 LYS A CA 1
ATOM 605 C C . LYS A 1 75 ? 17.079 -2.979 -30.279 1.00 86.56 75 LYS A C 1
ATOM 607 O O . LYS A 1 75 ? 16.157 -2.303 -29.814 1.00 86.56 75 LYS A O 1
ATOM 612 N N . LYS A 1 76 ? 17.031 -3.494 -31.516 1.00 86.50 76 LYS A N 1
ATOM 613 C CA . LYS A 1 76 ? 15.873 -3.337 -32.419 1.00 86.50 76 LYS A CA 1
ATOM 614 C C . LYS A 1 76 ? 14.633 -4.047 -31.871 1.00 86.50 76 LYS A C 1
ATOM 616 O O . LYS A 1 76 ? 13.540 -3.480 -31.910 1.00 86.50 76 LYS A O 1
ATOM 621 N N . GLN A 1 77 ? 14.801 -5.242 -31.307 1.00 83.69 77 GLN A N 1
ATOM 622 C CA . GLN A 1 77 ? 13.706 -6.017 -30.725 1.00 83.69 77 GLN A CA 1
ATOM 623 C C . GLN A 1 77 ? 13.130 -5.349 -29.468 1.00 83.69 77 GLN A C 1
ATOM 625 O O . GLN A 1 77 ? 11.914 -5.188 -29.368 1.00 83.69 77 GLN A O 1
ATOM 630 N N . ILE A 1 78 ? 13.981 -4.849 -28.566 1.00 85.56 78 ILE A N 1
ATOM 631 C CA . ILE A 1 78 ? 13.562 -4.076 -27.384 1.00 85.56 78 ILE A CA 1
ATOM 632 C C . ILE A 1 78 ? 12.814 -2.798 -27.799 1.00 85.56 78 ILE A C 1
ATOM 634 O O . ILE A 1 78 ? 11.790 -2.449 -27.204 1.00 85.56 78 ILE A O 1
ATOM 638 N N . ALA A 1 79 ? 13.303 -2.083 -28.819 1.00 87.81 79 ALA A N 1
ATOM 639 C CA . ALA A 1 79 ? 12.653 -0.875 -29.327 1.00 87.81 79 ALA A CA 1
ATOM 640 C C . ALA A 1 79 ? 11.254 -1.171 -29.899 1.00 87.81 79 ALA A C 1
ATOM 642 O O . ALA A 1 79 ? 10.294 -0.458 -29.590 1.00 87.81 79 ALA A O 1
ATOM 643 N N . LEU A 1 80 ? 11.118 -2.257 -30.665 1.00 90.06 80 LEU A N 1
ATOM 644 C CA . LEU A 1 80 ? 9.836 -2.708 -31.205 1.00 90.06 80 LEU A CA 1
ATOM 645 C C . LEU A 1 80 ? 8.855 -3.101 -30.091 1.00 90.06 80 LEU A C 1
ATOM 647 O O . LEU A 1 80 ? 7.674 -2.750 -30.143 1.00 90.06 80 LEU A O 1
ATOM 651 N N . ASP A 1 81 ? 9.340 -3.782 -29.055 1.00 87.38 81 ASP A N 1
ATOM 652 C CA . ASP A 1 81 ? 8.513 -4.216 -27.931 1.00 87.38 81 ASP A CA 1
ATOM 653 C C . ASP A 1 81 ? 8.010 -3.019 -27.101 1.00 87.38 81 ASP A C 1
ATOM 655 O O . ASP A 1 81 ? 6.836 -2.956 -26.722 1.00 87.38 81 ASP A O 1
ATOM 659 N N . LYS A 1 82 ? 8.851 -1.990 -26.911 1.00 88.44 82 LYS A N 1
ATOM 660 C CA . LYS A 1 82 ? 8.447 -0.703 -26.311 1.00 88.44 82 LYS A CA 1
ATOM 661 C C . LYS A 1 82 ? 7.343 -0.013 -27.119 1.00 88.44 82 LYS A C 1
ATOM 663 O O . LYS A 1 82 ? 6.388 0.495 -26.525 1.00 88.44 82 LYS A O 1
ATOM 668 N N . LEU A 1 83 ? 7.433 -0.014 -28.451 1.00 87.12 83 LEU A N 1
ATOM 669 C CA . LEU A 1 83 ? 6.394 0.544 -29.326 1.00 87.12 83 LEU A CA 1
ATOM 670 C C . LEU A 1 83 ? 5.083 -0.244 -29.226 1.00 87.12 83 LEU A C 1
ATOM 672 O O . LEU A 1 83 ? 4.021 0.356 -29.057 1.00 87.12 83 LEU A O 1
ATOM 676 N N . ARG A 1 84 ? 5.146 -1.582 -29.226 1.00 87.69 84 ARG A N 1
ATOM 677 C CA . ARG A 1 84 ? 3.966 -2.441 -29.033 1.00 87.69 84 ARG A CA 1
ATOM 678 C C . ARG A 1 84 ? 3.283 -2.190 -27.692 1.00 87.69 84 ARG A C 1
ATOM 680 O O . ARG A 1 84 ? 2.058 -2.143 -27.639 1.00 87.69 84 ARG A O 1
ATOM 687 N N . ARG A 1 85 ? 4.044 -1.979 -26.612 1.00 81.38 85 ARG A N 1
ATOM 688 C CA . ARG A 1 85 ? 3.474 -1.631 -25.297 1.00 81.38 85 ARG A CA 1
ATOM 689 C C . ARG A 1 85 ? 2.768 -0.283 -25.317 1.00 81.38 85 ARG A C 1
ATOM 691 O O . ARG A 1 85 ? 1.673 -0.183 -24.777 1.00 81.38 85 ARG A O 1
ATOM 698 N N . ARG A 1 86 ? 3.350 0.728 -25.968 1.00 80.06 86 ARG A N 1
ATOM 699 C CA . ARG A 1 86 ? 2.705 2.041 -26.136 1.00 80.06 86 ARG A CA 1
ATOM 700 C C . ARG A 1 86 ? 1.414 1.948 -26.948 1.00 80.06 86 ARG A C 1
ATOM 702 O O . ARG A 1 86 ? 0.453 2.617 -26.601 1.00 80.06 86 ARG A O 1
ATOM 709 N N . ALA A 1 87 ? 1.374 1.089 -27.967 1.00 81.25 87 ALA A N 1
ATOM 710 C CA . ALA A 1 87 ? 0.174 0.851 -28.769 1.00 81.25 87 ALA A CA 1
ATOM 711 C C . ALA A 1 87 ? -0.910 0.047 -28.023 1.00 81.25 87 ALA A C 1
ATOM 713 O O . ALA A 1 87 ? -2.096 0.264 -28.248 1.00 81.25 87 ALA A O 1
ATOM 714 N N . ARG A 1 88 ? -0.513 -0.878 -27.134 1.00 75.19 88 ARG A N 1
ATOM 715 C CA . ARG A 1 88 ? -1.430 -1.696 -26.318 1.00 75.19 88 ARG A CA 1
ATOM 716 C C . ARG A 1 88 ? -1.936 -1.001 -25.062 1.00 75.19 88 ARG A C 1
ATOM 718 O O . ARG A 1 88 ? -2.912 -1.475 -24.486 1.00 75.19 88 ARG A O 1
ATOM 725 N N . GLN A 1 89 ? -1.295 0.075 -24.605 1.00 64.94 89 GLN A N 1
ATOM 726 C CA . GLN A 1 89 ? -1.914 0.896 -23.576 1.00 64.94 89 GLN A CA 1
ATOM 727 C C . GLN A 1 89 ? -3.160 1.523 -24.200 1.00 64.94 89 GLN A C 1
ATOM 729 O O . GLN A 1 89 ? -3.017 2.292 -25.154 1.00 64.94 89 GLN A O 1
ATOM 734 N N . PRO A 1 90 ? -4.375 1.181 -23.722 1.00 53.81 90 PRO A N 1
ATO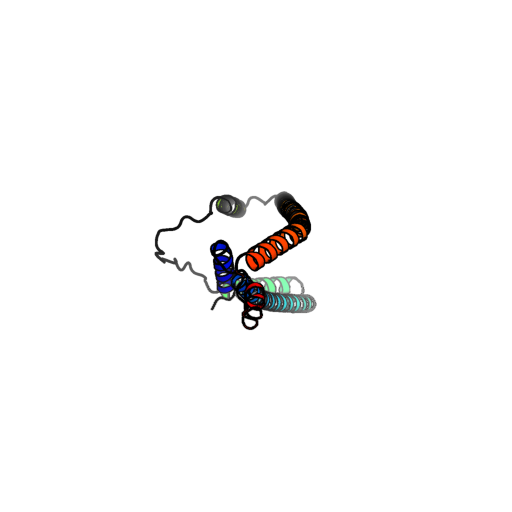M 735 C CA . PRO A 1 90 ? -5.572 1.828 -24.222 1.00 53.81 90 PRO A CA 1
ATOM 736 C C . PRO A 1 90 ? -5.337 3.319 -24.053 1.00 53.81 90 PRO A C 1
ATOM 738 O O . PRO A 1 90 ? -4.914 3.749 -22.974 1.00 53.81 90 PRO A O 1
ATOM 741 N N . LYS A 1 91 ? -5.547 4.090 -25.125 1.00 56.06 91 LYS A N 1
ATOM 742 C CA . LYS A 1 91 ? -5.607 5.543 -25.047 1.00 56.06 91 LYS A CA 1
ATOM 743 C C . LYS A 1 91 ? -6.608 5.856 -23.937 1.00 56.06 91 LYS A C 1
ATOM 745 O O . LYS A 1 91 ? -7.811 5.865 -24.165 1.00 56.06 91 LYS A O 1
ATOM 750 N N . ARG A 1 92 ? -6.131 6.094 -22.713 1.00 50.94 92 ARG A N 1
ATOM 751 C CA . ARG A 1 92 ? -6.880 6.804 -21.680 1.00 50.94 92 ARG A CA 1
ATOM 752 C C . ARG A 1 92 ? -6.919 8.255 -22.148 1.00 50.94 92 ARG A C 1
ATOM 754 O O . ARG A 1 92 ? -6.290 9.142 -21.580 1.00 50.94 92 ARG A O 1
ATOM 761 N N . GLU A 1 93 ? -7.594 8.469 -23.273 1.00 46.69 93 GLU A N 1
ATOM 762 C CA . GLU A 1 93 ? -8.141 9.748 -23.662 1.00 46.69 93 GLU A CA 1
ATOM 763 C C . GLU A 1 93 ? -8.998 10.188 -22.487 1.00 46.69 93 GLU A C 1
ATOM 765 O O . GLU A 1 93 ? -9.986 9.544 -22.155 1.00 46.69 93 GLU A O 1
ATOM 770 N N . LYS A 1 94 ? -8.491 11.184 -21.758 1.00 48.94 94 LYS A N 1
ATOM 771 C CA . LYS A 1 94 ? -9.174 12.414 -21.341 1.00 48.94 94 LYS A CA 1
ATOM 772 C C . LYS A 1 94 ? -10.714 12.387 -21.359 1.00 48.94 94 LYS A C 1
ATOM 774 O O . LYS A 1 94 ? -11.336 13.337 -21.829 1.00 48.94 94 LYS A O 1
ATOM 779 N N . ALA A 1 95 ? -11.345 11.359 -20.805 1.00 44.44 95 ALA A N 1
ATOM 780 C CA . ALA A 1 95 ? -12.741 11.416 -20.428 1.00 44.44 95 ALA A CA 1
ATOM 781 C C . ALA A 1 95 ? -12.811 12.394 -19.255 1.00 44.44 95 ALA A C 1
ATOM 783 O O . ALA A 1 95 ? -12.528 12.049 -18.108 1.00 44.44 95 ALA A O 1
ATOM 784 N N . LYS A 1 96 ? -13.098 13.657 -19.585 1.00 50.25 96 LYS A N 1
ATOM 785 C CA . LYS A 1 96 ? -13.584 14.668 -18.653 1.00 50.25 96 LYS A CA 1
ATOM 786 C C . LYS A 1 96 ? -14.718 14.022 -17.859 1.00 50.25 96 LYS A C 1
ATOM 788 O O . LYS A 1 96 ? -15.809 13.828 -18.388 1.00 50.25 96 LYS A O 1
ATOM 793 N N . VAL A 1 97 ? -14.458 13.676 -16.603 1.00 45.41 97 VAL A N 1
ATOM 794 C CA . VAL A 1 97 ? -15.509 13.349 -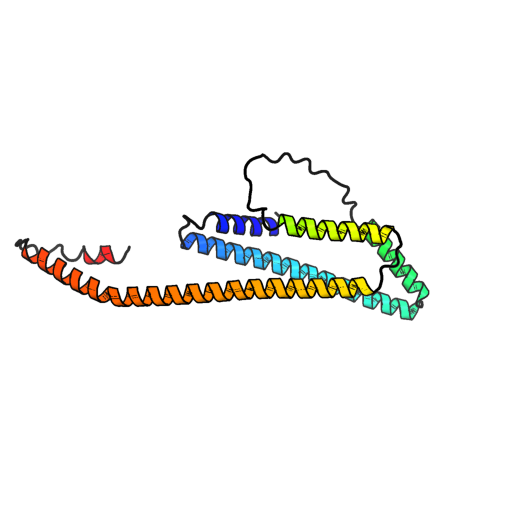15.641 1.00 45.41 97 VAL A CA 1
ATOM 795 C C . VAL A 1 97 ? -16.198 14.670 -15.310 1.00 45.41 97 VAL A C 1
ATOM 797 O O . VAL A 1 97 ? -15.850 15.362 -14.361 1.00 45.41 97 VAL A O 1
ATOM 800 N N . GLY A 1 98 ? -17.147 15.058 -16.161 1.00 43.19 98 GLY A N 1
ATOM 801 C CA . GLY A 1 98 ? -18.165 16.055 -15.857 1.00 43.19 98 GLY A CA 1
ATOM 802 C C . GLY A 1 98 ? -19.192 15.438 -14.915 1.00 43.19 98 GLY A C 1
ATOM 803 O O . GLY A 1 98 ? -20.313 15.159 -15.317 1.00 43.19 98 GLY A O 1
ATOM 804 N N . GLY A 1 99 ? -18.785 15.163 -13.678 1.00 38.59 99 GLY A N 1
ATOM 805 C CA . GLY A 1 99 ? -19.680 14.759 -12.603 1.00 38.59 99 GLY A CA 1
ATOM 806 C C . GLY A 1 99 ? -19.882 15.941 -11.671 1.00 38.59 99 GLY A C 1
ATOM 807 O O . GLY A 1 99 ? -19.020 16.218 -10.843 1.00 38.59 99 GLY A O 1
ATOM 808 N N . LYS A 1 100 ? -21.008 16.648 -11.812 1.00 48.44 100 LYS A N 1
ATOM 809 C CA . LYS A 1 100 ? -21.497 17.590 -10.799 1.00 48.44 100 LYS A CA 1
ATOM 810 C C . LYS A 1 100 ? -21.816 16.784 -9.534 1.00 48.44 100 LYS A C 1
ATOM 812 O O . LYS A 1 100 ? -22.884 16.189 -9.450 1.00 48.44 100 LYS A O 1
ATOM 817 N N . ALA A 1 101 ? -20.888 16.730 -8.583 1.00 40.41 101 ALA A N 1
ATOM 818 C CA . ALA A 1 101 ? -21.151 16.240 -7.237 1.00 40.41 101 ALA A CA 1
ATOM 819 C C . ALA A 1 101 ? -21.299 17.449 -6.307 1.00 40.41 101 ALA A C 1
ATOM 821 O O . ALA A 1 101 ? -20.371 18.233 -6.125 1.00 40.41 101 ALA A O 1
ATOM 822 N N . SER A 1 102 ? -22.534 17.591 -5.835 1.00 42.12 102 SER A N 1
ATOM 823 C CA . SER A 1 102 ? -23.044 18.387 -4.721 1.00 42.12 102 SER A CA 1
ATOM 824 C C . SER A 1 102 ? -22.013 19.044 -3.799 1.00 42.12 102 SER A C 1
ATOM 826 O O . SER A 1 102 ? -21.173 18.389 -3.181 1.00 42.12 102 SER A O 1
ATOM 828 N N . ALA A 1 103 ? -22.198 20.354 -3.648 1.00 53.28 103 ALA A N 1
ATOM 829 C CA . ALA A 1 103 ? -21.709 21.149 -2.539 1.00 53.28 103 ALA A CA 1
ATOM 830 C C . ALA A 1 103 ? -22.164 20.584 -1.179 1.00 53.28 103 ALA A C 1
ATOM 832 O O . ALA A 1 103 ? -23.200 19.932 -1.093 1.00 53.28 103 ALA A O 1
ATOM 833 N N . GLN A 1 104 ? -21.408 20.963 -0.144 1.00 52.72 104 GLN A N 1
ATOM 834 C CA . GLN A 1 104 ? -21.556 20.665 1.290 1.00 52.72 104 GLN A CA 1
ATOM 835 C C . GLN A 1 104 ? -20.779 19.447 1.793 1.00 52.72 104 GLN A C 1
ATOM 837 O O . GLN A 1 104 ? -21.324 18.374 2.001 1.00 52.72 104 GLN A O 1
ATOM 842 N N . GLN A 1 105 ? -19.490 19.673 2.057 1.00 43.09 105 GLN A N 1
ATOM 843 C CA . GLN A 1 105 ? -18.827 19.390 3.340 1.00 43.09 105 GLN A CA 1
ATOM 844 C C . GLN A 1 105 ? -17.336 19.657 3.143 1.00 43.09 105 GLN A C 1
ATOM 846 O O . GLN A 1 105 ? -16.675 18.946 2.394 1.00 43.09 105 GLN A O 1
ATOM 851 N N . LYS A 1 106 ? -16.814 20.713 3.778 1.00 48.75 106 LYS A N 1
ATOM 852 C CA . LYS A 1 106 ? -15.369 20.969 3.840 1.00 48.75 106 LYS A CA 1
ATOM 853 C C . LYS A 1 106 ? -14.746 19.888 4.735 1.00 48.75 106 LYS A C 1
ATOM 855 O O . LYS A 1 106 ? -15.026 19.907 5.933 1.00 48.75 106 LYS A O 1
ATOM 860 N N . PRO A 1 107 ? -13.949 18.943 4.205 1.00 41.19 107 PRO A N 1
ATOM 861 C CA . PRO A 1 107 ? -13.198 18.009 5.023 1.00 41.19 107 PRO A CA 1
ATOM 862 C C . PRO A 1 107 ? -11.898 18.680 5.468 1.00 41.19 107 PRO A C 1
ATOM 864 O O . PRO A 1 107 ? -11.501 19.724 4.952 1.00 41.19 107 PRO A O 1
ATOM 867 N N . ILE A 1 108 ? -11.217 18.041 6.409 1.00 40.41 108 ILE A N 1
ATOM 868 C CA . ILE A 1 108 ? -9.853 18.344 6.844 1.00 40.41 108 ILE A CA 1
ATOM 869 C C . ILE A 1 108 ? -8.904 18.107 5.654 1.00 40.41 108 ILE A C 1
ATOM 871 O O . ILE A 1 108 ? -8.256 17.075 5.542 1.00 40.41 108 ILE A O 1
ATOM 875 N N . ALA A 1 109 ? -8.888 19.045 4.714 1.00 40.38 109 ALA A N 1
ATOM 876 C CA . ALA A 1 109 ? -7.976 19.099 3.578 1.00 40.38 109 ALA A CA 1
ATOM 877 C C . ALA A 1 109 ? -6.724 19.941 3.907 1.00 40.38 109 ALA A C 1
ATOM 879 O O . ALA A 1 109 ? -5.719 19.920 3.2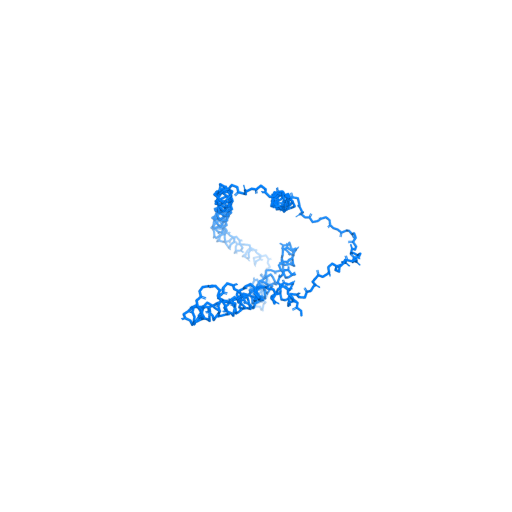04 1.00 40.38 109 ALA A O 1
ATOM 880 N N . VAL A 1 110 ? -6.741 20.598 5.070 1.00 42.75 110 VAL A N 1
ATOM 881 C CA . VAL A 1 110 ? -5.797 21.647 5.474 1.00 42.75 110 VAL A CA 1
ATOM 882 C C . VAL A 1 110 ? -4.362 21.141 5.727 1.00 42.75 110 VAL A C 1
ATOM 884 O O . VAL A 1 110 ? -3.458 21.953 5.874 1.00 42.75 110 VAL A O 1
ATOM 887 N N . LEU A 1 111 ? -4.097 19.826 5.739 1.00 42.78 111 LEU A N 1
ATOM 888 C CA . LEU A 1 111 ? -2.744 19.296 6.005 1.00 42.78 111 LEU A CA 1
ATOM 889 C C . LEU A 1 111 ? -2.154 18.370 4.929 1.00 42.78 111 LEU A C 1
ATOM 891 O O . LEU A 1 111 ? -0.959 18.090 4.991 1.00 42.78 111 LEU A O 1
ATOM 895 N N . THR A 1 112 ? -2.927 17.916 3.939 1.00 42.00 112 THR A N 1
ATOM 896 C CA . THR A 1 112 ? -2.413 17.062 2.843 1.00 42.00 112 THR A CA 1
ATOM 897 C C . THR A 1 112 ? -2.374 17.770 1.493 1.00 42.00 112 THR A C 1
ATOM 899 O O . THR A 1 112 ? -1.486 17.479 0.693 1.00 42.00 112 THR A O 1
ATOM 902 N N . GLU A 1 113 ? -3.262 18.743 1.263 1.00 50.25 113 GLU A N 1
ATOM 903 C CA . GLU A 1 113 ? -3.256 19.568 0.047 1.00 50.25 113 GLU A CA 1
ATOM 904 C C . GLU A 1 113 ? -1.920 20.304 -0.180 1.00 50.25 113 GLU A C 1
ATOM 906 O O . GLU A 1 113 ? -1.422 20.251 -1.307 1.00 50.25 113 GLU A O 1
ATOM 911 N N . PRO A 1 114 ? -1.239 20.865 0.848 1.00 61.19 114 PRO A N 1
ATOM 912 C CA . PRO A 1 114 ? 0.032 21.555 0.625 1.00 61.19 114 PRO A CA 1
ATOM 913 C C . PRO A 1 114 ? 1.139 20.624 0.113 1.00 61.19 114 PRO A C 1
ATOM 915 O O . PRO A 1 114 ? 1.996 21.040 -0.664 1.00 61.19 114 PRO A O 1
ATOM 918 N N . LEU A 1 115 ? 1.132 19.354 0.537 1.00 58.44 115 LEU A N 1
ATOM 919 C CA . LEU A 1 115 ? 2.166 18.389 0.164 1.00 58.44 115 LEU A CA 1
ATOM 920 C C . LEU A 1 115 ? 1.942 17.857 -1.255 1.00 58.44 115 LEU A C 1
ATOM 922 O O . LEU A 1 115 ? 2.891 17.750 -2.029 1.00 58.44 115 LEU A O 1
ATOM 926 N N . GLU A 1 116 ? 0.694 17.554 -1.615 1.00 62.66 116 GLU A N 1
ATOM 927 C CA . GLU A 1 116 ? 0.359 17.115 -2.971 1.00 62.66 116 GLU A CA 1
ATOM 928 C C . GLU A 1 116 ? 0.575 18.233 -3.995 1.00 62.66 116 GLU A C 1
ATOM 930 O O . GLU A 1 116 ? 1.137 17.974 -5.060 1.00 62.66 116 GLU A O 1
ATOM 935 N N . GLU A 1 117 ? 0.216 19.480 -3.679 1.00 74.81 117 GLU A N 1
ATOM 936 C CA . GLU A 1 117 ? 0.514 20.634 -4.534 1.00 74.81 117 GLU A CA 1
ATOM 937 C C . GLU A 1 117 ? 2.021 20.858 -4.685 1.00 74.81 117 GLU A C 1
ATOM 939 O O . GLU A 1 117 ? 2.500 21.071 -5.801 1.00 74.81 117 GLU A O 1
ATOM 944 N N . TYR A 1 118 ? 2.789 20.717 -3.602 1.00 70.31 118 TYR A N 1
ATOM 945 C CA . TYR A 1 118 ? 4.246 20.825 -3.639 1.00 70.31 118 TYR A CA 1
ATOM 946 C C . TYR A 1 118 ? 4.896 19.733 -4.502 1.00 70.31 118 TYR A C 1
ATOM 948 O O . TYR A 1 118 ? 5.734 20.026 -5.360 1.00 70.31 118 TYR A O 1
ATOM 956 N N . ILE A 1 119 ? 4.464 18.478 -4.349 1.00 71.44 119 ILE A N 1
ATOM 957 C CA . ILE A 1 119 ? 4.935 17.350 -5.164 1.00 71.44 119 ILE A CA 1
ATOM 958 C C . ILE A 1 119 ? 4.547 17.551 -6.634 1.00 71.44 119 ILE A C 1
ATOM 960 O O . ILE A 1 119 ? 5.374 17.363 -7.527 1.00 71.44 119 ILE A O 1
ATOM 964 N N . ASN A 1 120 ? 3.314 17.977 -6.910 1.00 77.44 120 ASN A N 1
ATOM 965 C CA . ASN A 1 120 ? 2.844 18.221 -8.271 1.00 77.44 120 ASN A CA 1
ATOM 966 C C . ASN A 1 120 ? 3.591 19.382 -8.939 1.00 77.44 120 ASN A C 1
ATOM 968 O O . ASN A 1 120 ? 3.954 19.272 -10.112 1.00 77.44 120 ASN A O 1
ATOM 972 N N . MET A 1 121 ? 3.882 20.453 -8.199 1.00 87.31 121 MET A N 1
ATOM 973 C CA . MET A 1 121 ? 4.705 21.572 -8.657 1.00 87.31 121 MET A CA 1
ATOM 974 C C . MET A 1 121 ? 6.134 21.116 -8.989 1.00 87.31 121 MET A C 1
ATOM 976 O O . MET A 1 121 ? 6.646 21.445 -10.062 1.00 87.31 121 MET A O 1
ATOM 980 N N . LEU A 1 122 ? 6.766 20.310 -8.127 1.00 70.69 122 LEU A N 1
ATOM 981 C CA . LEU A 1 122 ? 8.096 19.744 -8.390 1.00 70.69 122 LEU A CA 1
ATOM 982 C C . LEU A 1 122 ? 8.099 18.851 -9.640 1.00 70.69 122 LEU A C 1
ATOM 984 O O . LEU A 1 122 ? 8.980 18.973 -10.492 1.00 70.69 122 LEU A O 1
ATOM 988 N N . MET A 1 123 ? 7.076 18.009 -9.801 1.00 70.94 123 MET A N 1
ATOM 989 C CA . MET A 1 123 ? 6.920 17.140 -10.971 1.00 70.94 123 MET A CA 1
ATOM 990 C C . MET A 1 123 ? 6.603 17.914 -12.259 1.00 70.94 123 MET A C 1
ATOM 992 O O . MET A 1 123 ? 6.953 17.459 -13.351 1.00 70.94 123 MET A O 1
ATOM 996 N N . ALA A 1 124 ? 5.934 19.067 -12.166 1.00 80.38 124 ALA A N 1
ATOM 997 C CA . ALA A 1 124 ? 5.671 19.948 -13.300 1.00 80.38 124 ALA A CA 1
ATOM 998 C C . ALA A 1 124 ? 6.955 20.640 -13.773 1.00 80.38 124 ALA A C 1
ATOM 1000 O O . ALA A 1 124 ? 7.291 20.543 -14.954 1.00 80.38 124 ALA A O 1
ATOM 1001 N N . LYS A 1 125 ? 7.718 21.226 -12.844 1.00 75.88 125 LYS A N 1
ATOM 1002 C CA . LYS A 1 125 ? 9.019 21.845 -13.129 1.00 75.88 125 LYS A CA 1
ATOM 1003 C C . LYS A 1 125 ? 9.996 20.843 -13.754 1.00 75.88 125 LYS A C 1
ATOM 1005 O O . LYS A 1 125 ? 10.606 21.127 -14.779 1.00 75.88 125 LYS A O 1
ATOM 1010 N N . PHE A 1 126 ? 10.031 19.618 -13.227 1.00 65.50 126 PHE A N 1
ATOM 1011 C CA . PHE A 1 126 ? 10.822 18.517 -13.784 1.00 65.50 126 PHE A CA 1
ATOM 1012 C C . PHE A 1 126 ? 10.475 18.200 -15.250 1.00 65.50 126 PHE A C 1
ATOM 1014 O O . PHE A 1 126 ? 11.356 17.976 -16.081 1.00 65.50 126 PHE A O 1
ATOM 1021 N N . LYS A 1 127 ? 9.184 18.207 -15.606 1.00 77.12 127 LYS A N 1
ATOM 1022 C CA . LYS A 1 127 ? 8.743 17.979 -16.993 1.00 77.12 127 LYS A CA 1
ATOM 1023 C C . LYS A 1 127 ? 9.145 19.119 -17.929 1.00 77.12 127 LYS A C 1
ATOM 1025 O O . LYS A 1 127 ? 9.379 18.855 -19.107 1.00 77.12 127 LYS A O 1
ATOM 1030 N N . GLU A 1 128 ? 9.191 20.358 -17.447 1.00 80.25 128 GLU A N 1
ATOM 1031 C CA . GLU A 1 128 ? 9.671 21.503 -18.229 1.00 80.25 128 GLU A CA 1
ATOM 1032 C C . GLU A 1 128 ? 11.186 21.452 -18.436 1.00 80.25 128 GLU A C 1
ATOM 1034 O O . GLU A 1 128 ? 11.649 21.638 -19.561 1.00 80.25 128 GLU A O 1
ATOM 1039 N N . ASP A 1 129 ? 11.944 21.093 -17.399 1.00 70.56 129 ASP A N 1
ATOM 1040 C CA . ASP A 1 129 ? 13.398 20.928 -17.474 1.00 70.56 129 ASP A CA 1
ATOM 1041 C C . ASP A 1 129 ? 13.804 19.820 -18.458 1.00 70.56 129 ASP A C 1
ATOM 1043 O O . ASP A 1 129 ? 14.698 20.024 -19.282 1.00 70.56 129 ASP A O 1
ATOM 1047 N N . LEU A 1 130 ? 13.084 18.690 -18.456 1.00 67.88 130 LEU A N 1
ATOM 1048 C CA . LEU A 1 130 ? 13.267 17.618 -19.442 1.00 67.88 130 LEU A CA 1
ATOM 1049 C C . LEU A 1 130 ? 12.955 18.068 -20.876 1.00 67.88 130 LEU A C 1
ATOM 1051 O O . LEU A 1 130 ? 13.652 17.672 -21.811 1.00 67.88 130 LEU A O 1
ATOM 1055 N N . LYS A 1 131 ? 11.910 18.884 -21.072 1.00 77.06 131 LYS A N 1
ATOM 1056 C CA . LYS A 1 131 ? 11.548 19.422 -22.396 1.00 77.06 131 LYS A CA 1
ATOM 1057 C C . LYS A 1 131 ? 12.567 20.434 -22.909 1.00 77.06 131 LYS A C 1
ATOM 1059 O O . LYS A 1 131 ? 12.777 20.504 -24.115 1.00 77.06 131 LYS A O 1
ATOM 1064 N N . ALA A 1 132 ? 13.193 21.195 -22.014 1.00 81.38 132 ALA A N 1
ATOM 1065 C CA . ALA A 1 132 ? 14.189 22.202 -22.362 1.00 81.38 132 ALA A CA 1
ATOM 1066 C C . ALA A 1 132 ? 15.525 21.603 -22.837 1.00 81.38 132 ALA A C 1
ATOM 1068 O O . ALA A 1 132 ? 16.424 22.353 -23.208 1.00 81.38 132 ALA A O 1
ATOM 1069 N N . GLY A 1 133 ? 15.692 20.273 -22.807 1.00 61.84 133 GLY A N 1
ATOM 1070 C CA . GLY A 1 133 ? 16.915 19.613 -23.272 1.00 61.84 133 GLY A CA 1
ATOM 1071 C C . GLY A 1 133 ? 18.157 19.985 -22.459 1.00 61.84 133 GLY A C 1
ATOM 1072 O O . GLY A 1 133 ? 19.275 19.672 -22.873 1.00 61.84 133 GLY A O 1
ATOM 1073 N N . ARG A 1 134 ? 17.980 20.631 -21.295 1.00 66.06 134 ARG A N 1
ATOM 1074 C CA . ARG A 1 134 ? 19.047 20.798 -20.313 1.00 66.06 134 ARG A CA 1
ATOM 1075 C C . ARG A 1 134 ? 19.500 19.388 -19.956 1.00 66.06 134 ARG A C 1
ATOM 1077 O O . ARG A 1 134 ? 18.683 18.591 -19.501 1.00 66.06 134 ARG A O 1
ATOM 1084 N N . LYS A 1 135 ? 20.770 19.053 -20.222 1.00 55.16 135 LYS A N 1
ATOM 1085 C CA . LYS A 1 135 ? 21.392 17.832 -19.693 1.00 55.16 135 LYS A CA 1
ATOM 1086 C C . LYS A 1 135 ? 21.132 17.866 -18.195 1.00 55.16 135 LYS A C 1
ATOM 1088 O O . LYS A 1 135 ? 21.734 18.681 -17.506 1.00 55.16 135 LYS A O 1
ATOM 1093 N N . VAL A 1 136 ? 20.176 17.061 -17.740 1.00 53.94 136 VAL A N 1
ATOM 1094 C CA . VAL A 1 136 ? 19.864 16.914 -16.324 1.00 53.94 136 VAL A CA 1
ATOM 1095 C C . VAL A 1 136 ? 21.178 16.491 -15.688 1.00 53.94 136 VAL A C 1
ATOM 1097 O O . VAL A 1 136 ? 21.710 15.424 -16.003 1.00 53.94 136 VAL A O 1
ATOM 1100 N N . GLU A 1 137 ? 21.776 17.410 -14.933 1.00 54.91 137 GLU A N 1
ATOM 1101 C CA . GLU A 1 137 ? 22.999 17.162 -14.188 1.00 54.91 137 GLU A CA 1
ATOM 1102 C C . GLU A 1 137 ? 22.803 15.873 -13.397 1.00 54.91 137 GLU A C 1
ATOM 1104 O O . GLU A 1 137 ? 21.777 15.690 -12.740 1.00 54.91 137 GLU A O 1
ATOM 1109 N N . ARG A 1 138 ? 23.797 14.982 -13.451 1.00 57.09 138 ARG A N 1
ATOM 1110 C CA . ARG A 1 138 ? 23.839 13.746 -12.652 1.00 57.09 138 ARG A CA 1
ATOM 1111 C C . ARG A 1 138 ? 23.601 13.988 -11.150 1.00 57.09 138 ARG A C 1
ATOM 1113 O O . ARG A 1 138 ? 23.233 13.065 -10.445 1.00 57.09 138 ARG A O 1
ATOM 1120 N N . ASP A 1 139 ? 23.728 15.232 -10.697 1.00 67.88 139 ASP A N 1
ATOM 1121 C CA . ASP A 1 139 ? 23.517 15.684 -9.323 1.00 67.88 139 ASP A CA 1
ATOM 1122 C C . ASP A 1 139 ? 22.036 15.675 -8.867 1.00 67.88 139 ASP A C 1
ATOM 1124 O O . ASP A 1 139 ? 21.732 15.749 -7.674 1.00 67.88 139 ASP A O 1
ATOM 1128 N N . TRP A 1 140 ? 21.071 15.565 -9.793 1.00 67.25 140 TRP A N 1
ATOM 1129 C CA . TRP A 1 140 ? 19.642 15.586 -9.441 1.00 67.25 140 TRP A CA 1
ATOM 1130 C C . TRP A 1 140 ? 19.142 14.279 -8.816 1.00 67.25 140 TRP A C 1
ATOM 1132 O O . TRP A 1 140 ? 18.266 14.324 -7.952 1.00 67.25 140 TRP A O 1
ATOM 1142 N N . GLU A 1 141 ? 19.701 13.131 -9.208 1.00 68.81 141 GLU A N 1
ATOM 1143 C CA . GLU A 1 141 ? 19.401 11.841 -8.569 1.00 68.81 141 GLU A CA 1
ATOM 1144 C C . GLU A 1 141 ? 19.882 11.851 -7.115 1.00 68.81 141 GLU A C 1
ATOM 1146 O O . GLU A 1 141 ? 19.115 11.515 -6.215 1.00 68.81 141 GLU A O 1
ATOM 1151 N N . ASP A 1 142 ? 21.083 12.372 -6.865 1.00 79.62 142 ASP A N 1
ATOM 1152 C CA . ASP A 1 142 ? 21.637 12.516 -5.516 1.00 79.62 142 ASP A CA 1
ATOM 1153 C C . ASP A 1 142 ? 20.848 13.513 -4.665 1.00 79.62 142 ASP A C 1
ATOM 1155 O O . ASP A 1 142 ? 20.656 13.315 -3.461 1.00 79.62 142 ASP A O 1
ATOM 1159 N N . LYS A 1 143 ? 20.358 14.601 -5.268 1.00 81.31 143 LYS A N 1
ATOM 1160 C CA . LYS A 1 143 ? 19.495 15.565 -4.575 1.00 81.31 143 LYS A CA 1
ATOM 1161 C C . LYS A 1 143 ? 18.124 14.973 -4.250 1.00 81.31 143 LYS A C 1
ATOM 1163 O O . LYS A 1 143 ? 17.621 15.176 -3.147 1.00 81.31 143 LYS A O 1
ATOM 1168 N N . TYR A 1 144 ? 17.533 14.223 -5.179 1.00 76.06 144 TYR A N 1
ATOM 1169 C CA . TYR A 1 144 ? 16.258 13.542 -4.963 1.00 76.06 144 TYR A CA 1
ATOM 1170 C C . TYR A 1 144 ? 16.378 12.445 -3.902 1.00 76.06 144 TYR A C 1
ATOM 1172 O O . TYR A 1 144 ? 15.550 12.382 -2.997 1.00 76.06 144 TYR A O 1
ATOM 1180 N N . MET A 1 145 ? 17.435 11.630 -3.955 1.00 75.38 145 MET A N 1
ATOM 1181 C CA . MET A 1 145 ? 17.702 10.595 -2.957 1.00 75.38 145 MET A CA 1
ATOM 1182 C C . MET A 1 145 ? 17.920 11.195 -1.566 1.00 75.38 145 MET A C 1
ATOM 1184 O O . MET A 1 145 ? 17.362 10.681 -0.599 1.00 75.38 145 MET A O 1
ATOM 1188 N N . ARG A 1 146 ? 18.634 12.324 -1.452 1.00 82.81 146 ARG A N 1
ATOM 1189 C CA . ARG A 1 146 ? 18.768 13.057 -0.180 1.00 82.81 146 ARG A CA 1
ATOM 1190 C C . ARG A 1 146 ? 17.422 13.524 0.368 1.00 82.81 146 ARG A C 1
ATOM 1192 O O . ARG A 1 146 ? 17.104 13.226 1.514 1.00 82.81 146 ARG A O 1
ATOM 1199 N N . LEU A 1 147 ? 16.607 14.183 -0.457 1.00 79.12 147 LEU A N 1
ATOM 1200 C CA . LEU A 1 147 ? 15.274 14.644 -0.051 1.00 79.12 147 LEU A CA 1
ATOM 1201 C C . LEU A 1 147 ? 14.352 13.483 0.344 1.00 79.12 147 LEU A C 1
ATOM 1203 O O . LEU A 1 147 ? 13.571 13.596 1.286 1.00 79.12 147 LEU A O 1
ATOM 1207 N N . TRP A 1 148 ? 14.447 12.354 -0.355 1.00 80.00 148 TRP A N 1
ATOM 1208 C CA . TRP A 1 148 ? 13.669 11.160 -0.046 1.00 80.00 148 TRP A CA 1
ATOM 1209 C C . TRP A 1 148 ? 14.075 10.529 1.290 1.00 80.00 148 TRP A C 1
ATOM 1211 O O . TRP A 1 148 ? 13.211 10.132 2.073 1.00 80.00 148 TRP A O 1
ATOM 1221 N N . GLU A 1 149 ? 15.374 10.468 1.585 1.00 83.12 149 GLU A N 1
ATOM 1222 C CA . GLU A 1 149 ? 15.866 9.988 2.878 1.00 83.12 149 GLU A CA 1
ATOM 1223 C C . GLU A 1 149 ? 15.518 10.950 4.025 1.00 83.12 149 GLU A C 1
ATOM 1225 O O . GLU A 1 149 ? 15.104 10.503 5.097 1.00 83.12 149 GLU A O 1
ATOM 1230 N N . GLU A 1 150 ? 15.576 12.266 3.804 1.00 85.81 150 GLU A N 1
ATOM 1231 C CA . GLU A 1 150 ? 15.095 13.265 4.769 1.00 85.81 150 GLU A CA 1
ATOM 1232 C C . GLU A 1 150 ? 13.596 13.111 5.051 1.00 85.81 150 GLU A C 1
ATOM 1234 O O . GLU A 1 150 ? 13.180 13.100 6.213 1.00 85.81 150 GLU A O 1
ATOM 1239 N N . PHE A 1 151 ? 12.787 12.922 4.005 1.00 82.00 151 PHE A N 1
ATOM 1240 C CA . PHE A 1 151 ? 11.353 12.679 4.129 1.00 82.00 151 PHE A CA 1
ATOM 1241 C C . PHE A 1 151 ? 11.059 11.402 4.926 1.00 82.00 151 PHE A C 1
ATOM 1243 O O . PHE A 1 151 ? 10.300 11.441 5.897 1.00 82.00 151 PHE A O 1
ATOM 1250 N N . LYS A 1 152 ? 11.704 10.279 4.579 1.00 81.81 152 LYS A N 1
ATOM 1251 C CA . LYS A 1 152 ? 11.583 9.022 5.337 1.00 81.81 152 LYS A CA 1
ATOM 1252 C C . LYS A 1 152 ? 11.951 9.212 6.802 1.00 81.81 152 LYS A C 1
ATOM 1254 O O . LYS A 1 152 ? 11.240 8.725 7.677 1.00 81.81 152 LYS A O 1
ATOM 1259 N N . LYS A 1 153 ? 13.053 9.914 7.079 1.00 90.94 153 LYS A N 1
ATOM 1260 C CA . LYS A 1 153 ? 13.504 10.195 8.444 1.00 90.94 153 LYS A CA 1
ATOM 1261 C C . LYS A 1 153 ? 12.463 11.014 9.208 1.00 90.94 153 LYS A C 1
ATOM 1263 O O . LYS A 1 153 ? 12.148 10.669 10.344 1.00 90.94 153 LYS A O 1
ATOM 1268 N N . ALA A 1 154 ? 11.895 12.048 8.591 1.00 84.88 154 ALA A N 1
ATOM 1269 C CA . ALA A 1 154 ? 10.862 12.880 9.203 1.00 84.88 154 ALA A CA 1
ATOM 1270 C C . ALA A 1 154 ? 9.578 12.091 9.518 1.00 84.88 154 ALA A C 1
ATOM 1272 O O . ALA A 1 154 ? 9.043 12.206 10.624 1.00 84.88 154 ALA A O 1
ATOM 1273 N N . GLU A 1 155 ? 9.115 11.252 8.588 1.00 84.38 155 GLU A N 1
ATOM 1274 C CA . GLU A 1 155 ? 7.947 10.386 8.795 1.00 84.38 155 GLU A CA 1
ATOM 1275 C C . GLU A 1 155 ? 8.202 9.332 9.883 1.00 84.38 155 GLU A C 1
ATOM 1277 O O . GLU A 1 155 ? 7.363 9.135 10.763 1.00 84.38 155 GLU A O 1
ATOM 1282 N N . MET A 1 156 ? 9.391 8.721 9.910 1.00 84.25 156 MET A N 1
ATOM 1283 C CA . MET A 1 156 ? 9.783 7.787 10.972 1.00 84.25 156 MET A CA 1
ATOM 1284 C C . MET A 1 156 ? 9.823 8.461 12.350 1.00 84.25 156 MET A C 1
ATOM 1286 O O . MET A 1 156 ? 9.330 7.894 13.323 1.00 84.25 156 MET A O 1
ATOM 1290 N N . GLU A 1 157 ? 10.359 9.679 12.458 1.00 90.62 157 GLU A N 1
ATOM 1291 C CA . GLU A 1 157 ? 10.362 10.437 13.716 1.00 90.62 157 GLU A CA 1
ATOM 1292 C C . GLU A 1 157 ? 8.948 10.832 14.164 1.00 90.62 157 GLU A C 1
ATOM 1294 O O . GLU A 1 157 ? 8.617 10.763 15.349 1.00 90.62 157 GLU A O 1
ATOM 1299 N N . LYS A 1 158 ? 8.069 11.190 13.224 1.00 88.94 158 LYS A N 1
ATOM 1300 C CA . LYS A 1 158 ? 6.655 11.448 13.515 1.00 88.94 158 LYS A CA 1
ATOM 1301 C C . LYS A 1 158 ? 5.952 10.191 14.037 1.00 88.94 158 LYS A C 1
ATOM 1303 O O . LYS A 1 158 ? 5.233 10.280 15.032 1.00 88.94 158 LYS A O 1
ATOM 1308 N N . ALA A 1 159 ? 6.202 9.035 13.424 1.00 83.56 159 ALA A N 1
ATOM 1309 C CA . ALA A 1 159 ? 5.670 7.752 13.876 1.00 83.56 159 ALA A CA 1
ATOM 1310 C C . ALA A 1 159 ? 6.182 7.383 15.279 1.00 83.56 159 ALA A C 1
ATOM 1312 O O . ALA A 1 159 ? 5.381 7.024 16.140 1.00 83.56 159 ALA A O 1
ATOM 1313 N N . LYS A 1 160 ? 7.484 7.556 15.552 1.00 91.75 160 LYS A N 1
ATOM 1314 C CA . LYS A 1 160 ? 8.064 7.352 16.892 1.00 91.75 160 LYS A CA 1
ATOM 1315 C C . LYS A 1 160 ? 7.386 8.222 17.947 1.00 91.75 160 LYS A C 1
ATOM 1317 O O . LYS A 1 160 ? 6.996 7.708 18.990 1.00 91.75 160 LYS A O 1
ATOM 1322 N N . ARG A 1 161 ? 7.183 9.517 17.669 1.00 89.94 161 ARG A N 1
ATOM 1323 C CA . ARG A 1 161 ? 6.455 10.416 18.583 1.00 89.94 161 ARG A CA 1
ATOM 1324 C C . ARG A 1 161 ? 5.028 9.936 18.850 1.00 89.94 161 ARG A C 1
ATOM 1326 O O . ARG A 1 161 ? 4.587 9.982 19.993 1.00 89.94 161 ARG A O 1
ATOM 1333 N N . GLY A 1 162 ? 4.333 9.453 17.819 1.00 87.69 162 GLY A N 1
ATOM 1334 C CA . GLY A 1 162 ? 2.998 8.869 17.963 1.00 87.69 162 GLY A CA 1
ATOM 1335 C C . GLY A 1 162 ? 2.986 7.626 18.858 1.00 87.69 162 GLY A C 1
ATOM 1336 O O . GLY A 1 162 ? 2.134 7.512 19.734 1.00 87.69 162 GLY A O 1
ATOM 1337 N N . VAL A 1 163 ? 3.959 6.725 18.688 1.00 88.62 163 VAL A N 1
ATOM 1338 C CA . VAL A 1 163 ? 4.110 5.522 19.525 1.00 88.62 163 VAL A CA 1
ATOM 1339 C C . VAL A 1 163 ? 4.413 5.885 20.978 1.00 88.62 163 VAL A C 1
ATOM 1341 O O . VAL A 1 163 ? 3.792 5.331 21.880 1.00 88.62 163 VAL A O 1
ATOM 1344 N N . GLU A 1 164 ? 5.323 6.828 21.222 1.00 94.25 164 GLU A N 1
ATOM 1345 C CA . GLU A 1 164 ? 5.640 7.274 22.584 1.00 94.25 164 GLU A CA 1
ATOM 1346 C C . GLU A 1 164 ? 4.441 7.937 23.272 1.00 94.25 164 GLU A C 1
ATOM 1348 O O . GLU A 1 164 ? 4.203 7.706 24.455 1.00 94.25 164 GLU A O 1
ATOM 1353 N N . GLU A 1 165 ? 3.622 8.697 22.542 1.00 95.38 165 GLU A N 1
ATOM 1354 C CA . GLU A 1 165 ? 2.394 9.250 23.117 1.00 95.38 165 GLU A CA 1
ATOM 1355 C C . GLU A 1 165 ? 1.364 8.167 23.454 1.00 95.38 165 GLU A C 1
ATOM 1357 O O . GLU A 1 165 ? 0.734 8.217 24.512 1.00 95.38 165 GLU A O 1
ATOM 1362 N N . LEU A 1 166 ? 1.218 7.150 22.601 1.00 89.25 166 LEU A N 1
ATOM 1363 C CA . LEU A 1 166 ? 0.358 6.004 22.900 1.00 89.25 166 LEU A CA 1
ATOM 1364 C C . LEU A 1 166 ? 0.838 5.248 24.141 1.00 89.25 166 LEU A C 1
ATOM 1366 O O . LEU A 1 166 ? 0.012 4.925 24.992 1.00 89.25 166 LEU A O 1
ATOM 1370 N N . LYS A 1 167 ? 2.150 5.038 24.298 1.00 95.88 167 LYS A N 1
ATOM 1371 C CA . LYS A 1 167 ? 2.714 4.440 25.516 1.00 95.88 167 LYS A CA 1
ATOM 1372 C C . LYS A 1 167 ? 2.358 5.250 26.761 1.00 95.88 167 LYS A C 1
ATOM 1374 O O . LYS A 1 167 ? 1.849 4.677 27.715 1.00 95.88 167 LYS A O 1
ATOM 1379 N N . ARG A 1 168 ? 2.520 6.581 26.735 1.00 95.94 168 ARG A N 1
ATOM 1380 C CA . ARG A 1 168 ? 2.119 7.448 27.864 1.00 95.94 168 ARG A CA 1
ATOM 1381 C C . ARG A 1 168 ? 0.633 7.340 28.189 1.00 95.94 168 A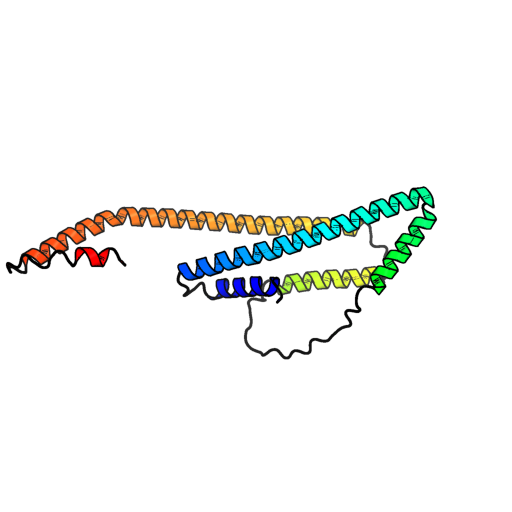RG A C 1
ATOM 1383 O O . ARG A 1 168 ? 0.248 7.393 29.351 1.00 95.94 168 ARG A O 1
ATOM 1390 N N . ARG A 1 169 ? -0.228 7.232 27.172 1.00 94.19 169 ARG A N 1
ATOM 1391 C CA . ARG A 1 169 ? -1.672 7.034 27.376 1.00 94.19 169 ARG A CA 1
ATOM 1392 C C . ARG A 1 169 ? -1.976 5.683 28.018 1.00 94.19 169 ARG A C 1
ATOM 1394 O O . ARG A 1 169 ? -2.823 5.650 28.898 1.00 94.19 169 ARG A O 1
ATOM 1401 N N . ILE A 1 170 ? -1.287 4.618 27.612 1.00 92.31 170 ILE A N 1
ATOM 1402 C CA . ILE A 1 170 ? -1.436 3.290 28.221 1.00 92.31 170 ILE A CA 1
ATOM 1403 C C . ILE A 1 170 ? -1.023 3.332 29.695 1.00 92.31 170 ILE A C 1
ATOM 1405 O O . ILE A 1 170 ? -1.815 2.919 30.530 1.00 92.31 170 ILE A O 1
ATOM 1409 N N . SER A 1 171 ? 0.129 3.923 30.028 1.00 96.19 171 SER A N 1
ATOM 1410 C CA . SER A 1 171 ? 0.572 4.037 31.427 1.00 96.19 171 SER A CA 1
ATOM 1411 C C . SER A 1 171 ? -0.424 4.804 32.304 1.00 96.19 171 SER A C 1
ATOM 1413 O O . SER A 1 171 ? -0.745 4.345 33.392 1.00 96.19 171 SER A O 1
ATOM 1415 N N . ARG A 1 172 ? -0.996 5.914 31.810 1.00 95.75 172 ARG A N 1
ATOM 1416 C CA . ARG A 1 172 ? -2.056 6.644 32.535 1.00 95.75 172 ARG A CA 1
ATOM 1417 C C . ARG A 1 172 ? -3.295 5.781 32.790 1.00 95.75 172 ARG A C 1
ATOM 1419 O O . ARG A 1 172 ? -3.837 5.798 33.883 1.00 95.75 172 ARG A O 1
ATOM 1426 N N . LEU A 1 173 ? -3.722 4.996 31.799 1.00 94.62 173 LEU A N 1
ATOM 1427 C CA . LEU A 1 173 ? -4.863 4.090 31.963 1.00 94.62 173 LEU A CA 1
ATOM 1428 C C . LEU A 1 173 ? -4.567 2.944 32.943 1.00 94.62 173 LEU A C 1
ATOM 1430 O O . LEU A 1 173 ? -5.476 2.480 33.626 1.00 94.62 173 LEU A O 1
ATOM 1434 N N . GLU A 1 174 ? -3.322 2.473 33.013 1.00 95.75 174 GLU A N 1
ATOM 1435 C CA . GLU A 1 174 ? -2.894 1.475 34.000 1.00 95.75 174 GLU A CA 1
ATOM 1436 C C . GLU A 1 174 ? -2.896 2.051 35.424 1.00 95.75 174 GLU A C 1
ATOM 1438 O O . GLU A 1 174 ? -3.352 1.374 36.347 1.00 95.75 174 GLU A O 1
ATOM 1443 N N . GLU A 1 175 ? -2.468 3.305 35.595 1.00 96.38 175 GLU A N 1
ATOM 1444 C CA . GLU A 1 175 ? -2.561 4.045 36.861 1.00 96.38 175 GLU A CA 1
ATOM 1445 C C . GLU A 1 175 ? -4.025 4.256 37.283 1.00 96.38 175 GLU A C 1
ATOM 1447 O O . GLU A 1 175 ? -4.397 3.897 38.401 1.00 96.38 175 GLU A O 1
ATOM 1452 N N . ASP A 1 176 ? -4.882 4.743 36.379 1.00 94.44 176 ASP A N 1
ATOM 1453 C CA . ASP A 1 176 ? -6.316 4.936 36.638 1.00 94.44 176 ASP A CA 1
ATOM 1454 C C . ASP A 1 176 ? -7.001 3.613 37.019 1.00 94.44 176 ASP A C 1
ATOM 1456 O O . ASP A 1 176 ? -7.811 3.553 37.947 1.00 94.44 176 ASP A O 1
ATOM 1460 N N . LYS A 1 177 ? -6.639 2.515 36.341 1.00 94.69 177 LYS A N 1
ATOM 1461 C CA . LYS A 1 177 ? -7.131 1.175 36.674 1.00 94.69 177 LYS A CA 1
ATOM 1462 C C . LYS A 1 177 ? -6.694 0.748 38.077 1.00 94.69 177 LYS A C 1
ATOM 1464 O O . LYS A 1 177 ? -7.506 0.179 38.801 1.00 94.69 177 LYS A O 1
ATOM 1469 N N . ALA A 1 178 ? -5.448 1.009 38.473 1.00 94.00 178 ALA A N 1
ATOM 1470 C CA . ALA A 1 178 ? -4.966 0.683 39.815 1.00 94.00 178 ALA A CA 1
ATOM 1471 C C . ALA A 1 178 ? -5.732 1.453 40.906 1.00 94.00 178 ALA A C 1
ATOM 1473 O O . ALA A 1 178 ? -6.072 0.874 41.938 1.00 94.00 178 ALA A O 1
ATOM 1474 N N . VAL A 1 179 ? -6.068 2.724 40.653 1.00 93.38 179 VAL A N 1
ATOM 1475 C CA . VAL A 1 179 ? -6.911 3.526 41.554 1.00 93.38 179 VAL A CA 1
ATOM 1476 C C . VAL A 1 179 ? -8.303 2.910 41.688 1.00 93.38 179 VAL A C 1
ATOM 1478 O O . VAL A 1 179 ? -8.767 2.720 42.809 1.00 93.38 179 VAL A O 1
ATOM 1481 N N . LEU A 1 180 ? -8.948 2.533 40.580 1.00 89.06 180 LEU A N 1
ATOM 1482 C CA . LEU A 1 180 ? -10.277 1.909 40.619 1.00 89.06 180 LEU A CA 1
ATOM 1483 C C . LEU A 1 180 ? -10.273 0.591 41.406 1.00 89.06 180 LEU A C 1
ATOM 1485 O O . LEU A 1 180 ? -11.114 0.412 42.283 1.00 89.06 180 LEU A O 1
ATOM 1489 N N . VAL A 1 181 ? -9.276 -0.271 41.174 1.00 91.06 181 VAL A N 1
ATOM 1490 C CA . VAL A 1 181 ? -9.113 -1.538 41.913 1.00 91.06 181 VAL A CA 1
ATOM 1491 C C . VAL A 1 181 ? -8.925 -1.296 43.418 1.00 91.06 181 VAL A C 1
ATOM 1493 O O . VAL A 1 181 ? -9.404 -2.079 44.231 1.00 91.06 181 VAL A O 1
ATOM 1496 N N . SER A 1 182 ? -8.272 -0.200 43.826 1.00 86.00 182 SER A N 1
ATOM 1497 C CA . SER A 1 182 ? -8.139 0.136 45.254 1.00 86.00 182 SER A CA 1
ATOM 1498 C C . SER A 1 182 ? -9.418 0.692 45.899 1.00 86.00 182 SER A C 1
ATOM 1500 O O . SER A 1 182 ? -9.559 0.624 47.119 1.00 86.00 182 SER A O 1
ATOM 1502 N N . VAL A 1 183 ? -10.352 1.235 45.107 1.00 85.50 183 VAL A N 1
ATOM 1503 C CA . VAL A 1 183 ? -11.607 1.836 45.600 1.00 85.50 183 VAL A CA 1
ATOM 1504 C C . VAL A 1 183 ? -12.728 0.800 45.725 1.00 85.50 183 VAL A C 1
ATOM 1506 O O . VAL A 1 183 ? -13.557 0.927 46.625 1.00 85.50 183 VAL A O 1
ATOM 1509 N N . GLU A 1 184 ? -12.734 -0.241 44.887 1.00 80.88 184 GLU A N 1
ATOM 1510 C CA . GLU A 1 184 ? -13.704 -1.349 44.931 1.00 80.88 184 GLU A CA 1
ATOM 1511 C C . GLU A 1 184 ? -13.965 -1.922 46.343 1.00 80.88 184 GLU A C 1
ATOM 1513 O O . GLU A 1 184 ? -15.131 -1.939 46.749 1.00 80.88 184 GLU A O 1
ATOM 1518 N N . PRO A 1 185 ? -12.956 -2.294 47.160 1.00 76.94 185 PRO A N 1
ATOM 1519 C CA . PRO A 1 185 ? -13.219 -2.878 48.480 1.00 76.94 185 PRO A CA 1
ATOM 1520 C C . PRO A 1 185 ? -13.894 -1.902 49.461 1.00 76.94 185 PRO A C 1
ATOM 1522 O O . PRO A 1 185 ? -14.701 -2.318 50.288 1.00 76.94 185 PRO A O 1
ATOM 1525 N N . ALA A 1 186 ? -13.627 -0.595 49.352 1.00 71.06 186 ALA A N 1
ATOM 1526 C CA . ALA A 1 186 ? -14.244 0.414 50.221 1.00 71.06 186 ALA A CA 1
ATOM 1527 C C . ALA A 1 186 ? -15.715 0.689 49.862 1.00 71.06 186 ALA A C 1
ATOM 1529 O O . ALA A 1 186 ? -16.501 1.138 50.701 1.00 71.06 186 ALA A O 1
ATOM 1530 N N . VAL A 1 187 ? -16.092 0.452 48.603 1.00 72.31 187 VAL A N 1
ATOM 1531 C CA . VAL A 1 187 ? -17.480 0.563 48.144 1.00 72.31 187 VAL A CA 1
ATOM 1532 C C . VAL A 1 187 ? -18.280 -0.671 48.568 1.00 72.31 187 VAL A C 1
ATOM 1534 O O . VAL A 1 187 ? -19.422 -0.520 49.002 1.00 72.31 187 VAL A O 1
ATOM 1537 N N . GLU A 1 188 ? -17.682 -1.865 48.516 1.00 72.56 188 GLU A N 1
ATOM 1538 C CA . GLU A 1 188 ? -18.315 -3.095 49.011 1.00 72.56 188 GLU A CA 1
ATOM 1539 C C . GLU A 1 188 ? -18.602 -3.039 50.520 1.00 72.56 188 GLU A C 1
ATOM 1541 O O . GLU A 1 188 ? -19.707 -3.388 50.939 1.00 72.56 188 GLU A O 1
ATOM 1546 N N . GLU A 1 189 ? -17.669 -2.524 51.330 1.00 75.75 189 GLU A N 1
ATOM 1547 C CA . GLU A 1 189 ? -17.857 -2.367 52.781 1.00 75.75 189 GLU A CA 1
ATOM 1548 C C . GLU A 1 189 ? -19.045 -1.442 53.100 1.00 75.75 189 GLU A C 1
ATOM 1550 O O . GLU A 1 189 ? -19.977 -1.837 53.805 1.00 75.75 189 GLU A O 1
ATOM 1555 N N . LYS A 1 190 ? -19.098 -0.256 52.476 1.00 73.88 190 LYS A N 1
ATOM 1556 C CA . LYS A 1 190 ? -20.196 0.704 52.682 1.00 73.88 190 LYS A CA 1
ATOM 1557 C C . LYS A 1 190 ? -21.544 0.205 52.170 1.00 73.88 190 LYS A C 1
ATOM 1559 O O . LYS A 1 190 ? -22.570 0.527 52.764 1.00 73.88 190 LYS A O 1
ATOM 1564 N N . MET A 1 191 ? -21.575 -0.558 51.076 1.00 66.12 191 MET A N 1
ATOM 1565 C CA . MET A 1 191 ? -22.827 -1.161 50.610 1.00 66.12 191 MET A CA 1
ATOM 1566 C C . MET A 1 191 ? -23.317 -2.265 51.557 1.00 66.12 191 MET A C 1
ATOM 1568 O O . MET A 1 191 ? -24.528 -2.412 51.724 1.00 66.12 191 MET A O 1
ATOM 1572 N N . SER A 1 192 ? -22.411 -2.992 52.222 1.00 69.38 192 SER A N 1
ATOM 1573 C CA . SER A 1 192 ? -22.786 -3.987 53.235 1.00 69.38 192 SER A CA 1
ATOM 1574 C C . SER A 1 192 ? -23.430 -3.352 54.478 1.00 69.38 192 SER A C 1
ATOM 1576 O O . SER A 1 192 ? -24.447 -3.859 54.962 1.00 69.38 192 SER A O 1
ATOM 1578 N N . ASP A 1 193 ? -22.922 -2.196 54.920 1.00 70.19 193 ASP A N 1
ATOM 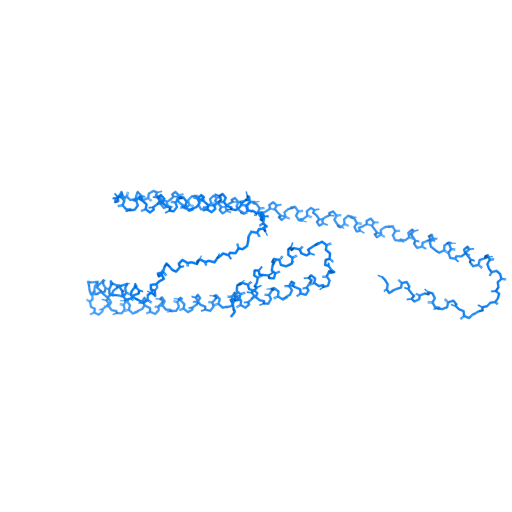1579 C CA . ASP A 1 193 ? -23.460 -1.433 56.056 1.00 70.19 193 ASP A CA 1
ATOM 1580 C C . ASP A 1 193 ? -24.835 -0.816 55.749 1.00 70.19 193 ASP A C 1
ATOM 1582 O O . ASP A 1 193 ? -25.733 -0.797 56.594 1.00 70.19 193 ASP A O 1
ATOM 1586 N N . VAL A 1 194 ? -25.042 -0.329 54.519 1.00 71.12 194 VAL A N 1
ATOM 1587 C CA . VAL A 1 194 ? -26.342 0.221 54.096 1.00 71.12 194 VAL A CA 1
ATOM 1588 C C . VAL A 1 194 ? -27.392 -0.886 53.976 1.00 71.12 194 VAL A C 1
ATOM 1590 O O . VAL A 1 194 ? -28.510 -0.718 54.463 1.00 71.12 194 VAL A O 1
ATOM 1593 N N . ALA A 1 195 ? -27.031 -2.041 53.406 1.00 63.00 195 ALA A N 1
ATOM 1594 C CA . ALA A 1 195 ? -27.940 -3.183 53.300 1.00 63.00 195 ALA A CA 1
ATOM 1595 C C . ALA A 1 195 ? -28.348 -3.747 54.675 1.00 63.00 195 ALA A C 1
ATOM 1597 O O . ALA A 1 195 ? -29.486 -4.182 54.855 1.00 63.00 195 ALA A O 1
ATOM 1598 N N . THR A 1 196 ? -27.453 -3.714 55.669 1.00 60.41 196 THR A N 1
ATOM 1599 C CA . THR A 1 196 ? -27.795 -4.111 57.046 1.00 60.41 196 THR A CA 1
ATOM 1600 C C . THR A 1 196 ? -28.648 -3.065 57.766 1.00 60.41 196 THR A C 1
ATOM 1602 O O . THR A 1 196 ? -29.528 -3.439 58.539 1.00 60.41 196 THR A O 1
ATOM 1605 N N . ALA A 1 197 ? -28.463 -1.770 57.490 1.00 61.22 197 ALA A N 1
ATOM 1606 C CA . ALA A 1 197 ? -29.270 -0.708 58.091 1.00 61.22 197 ALA A CA 1
ATOM 1607 C C . ALA A 1 197 ? -30.727 -0.671 57.579 1.00 61.22 197 ALA A C 1
ATOM 1609 O O . ALA A 1 197 ? -31.630 -0.339 58.352 1.00 61.22 197 ALA A O 1
ATOM 1610 N N . GLU A 1 198 ? -30.985 -1.031 56.316 1.00 58.16 198 GLU A N 1
ATOM 1611 C CA . GLU A 1 198 ? -32.357 -1.123 55.784 1.00 58.16 198 GLU A CA 1
ATOM 1612 C C . GLU A 1 198 ? -33.131 -2.328 56.344 1.00 58.16 198 GLU A C 1
ATOM 1614 O O . GLU A 1 198 ? -34.301 -2.185 56.698 1.00 58.16 198 GLU A O 1
ATOM 1619 N N . LEU A 1 199 ? -32.474 -3.476 56.550 1.00 55.66 199 LEU A N 1
ATOM 1620 C CA . LEU A 1 199 ? -33.103 -4.675 57.129 1.00 55.66 199 LEU A CA 1
ATOM 1621 C C . LEU A 1 199 ? -33.586 -4.495 58.579 1.00 55.66 199 LEU A C 1
ATOM 1623 O O . LEU A 1 199 ? -34.478 -5.213 59.020 1.00 55.66 199 LEU A O 1
ATOM 1627 N N . VAL A 1 200 ? -33.034 -3.537 59.328 1.00 56.97 200 VAL A N 1
ATOM 1628 C CA . VAL A 1 200 ? -33.436 -3.272 60.724 1.00 56.97 200 VAL A CA 1
ATOM 1629 C C . VAL A 1 200 ? -34.645 -2.327 60.813 1.00 56.97 200 VAL A C 1
ATOM 1631 O O . VAL A 1 200 ? -35.300 -2.266 61.855 1.00 56.97 200 VAL A O 1
ATOM 1634 N N . ARG A 1 201 ? -34.991 -1.600 59.740 1.00 54.97 201 ARG A N 1
ATOM 1635 C CA . ARG A 1 201 ? -36.145 -0.680 59.744 1.00 54.97 201 ARG A CA 1
ATOM 1636 C C . ARG A 1 201 ? -37.474 -1.346 59.410 1.00 54.97 201 ARG A C 1
ATOM 1638 O O . ARG A 1 201 ? -38.495 -0.901 59.930 1.00 54.97 201 ARG A O 1
ATOM 1645 N N . ASP A 1 202 ? -37.458 -2.424 58.637 1.00 52.09 202 ASP A N 1
ATOM 1646 C CA . ASP A 1 202 ? -38.664 -3.165 58.278 1.00 52.09 202 ASP A CA 1
ATOM 1647 C C . ASP A 1 202 ? -38.772 -4.447 59.105 1.00 52.09 202 ASP A C 1
ATOM 1649 O O . ASP A 1 202 ? -38.488 -5.552 58.653 1.00 52.09 202 ASP A O 1
ATOM 1653 N N . GLY A 1 203 ? -39.217 -4.294 60.355 1.00 55.50 203 GLY A N 1
ATOM 1654 C CA . GLY A 1 203 ? -39.639 -5.396 61.221 1.00 55.50 203 GLY A CA 1
ATOM 1655 C C . GLY A 1 203 ? -40.905 -6.081 60.699 1.00 55.50 203 GLY A C 1
ATOM 1656 O O . GLY A 1 203 ? -41.972 -5.965 61.302 1.00 55.50 203 GLY A O 1
ATOM 1657 N N . LYS A 1 204 ? -40.802 -6.773 59.562 1.00 53.91 204 LYS A N 1
ATOM 1658 C CA . LYS A 1 204 ? -41.840 -7.653 59.027 1.00 53.91 204 LYS A CA 1
ATOM 1659 C C . LYS A 1 204 ? -41.232 -8.997 58.654 1.00 53.91 204 LYS A C 1
ATOM 1661 O O . LYS A 1 204 ? -40.514 -9.134 57.672 1.00 53.91 204 LYS A O 1
ATOM 1666 N N . GLU A 1 205 ? -41.566 -9.982 59.477 1.00 53.47 205 GLU A N 1
ATOM 1667 C CA . GLU A 1 205 ? -41.367 -11.408 59.248 1.00 53.47 205 GLU A CA 1
ATOM 1668 C C . GLU A 1 205 ? -41.979 -11.802 57.891 1.00 53.47 205 GLU A C 1
ATOM 1670 O O . GLU A 1 205 ? -43.196 -11.792 57.709 1.00 53.47 205 GLU A O 1
ATOM 1675 N N . GLY A 1 206 ? -41.125 -12.102 56.914 1.00 55.09 206 GLY A N 1
ATOM 1676 C CA . GLY A 1 206 ? -41.523 -12.500 55.566 1.00 55.09 206 GLY A CA 1
ATOM 1677 C C . GLY A 1 206 ? -40.359 -13.167 54.840 1.00 55.09 206 GLY A C 1
ATOM 1678 O O . GLY A 1 206 ? -39.691 -12.551 54.018 1.00 55.09 206 GLY A O 1
ATOM 1679 N N . GLU A 1 207 ? -40.088 -14.430 55.170 1.00 55.09 207 GLU A N 1
ATOM 1680 C CA . GLU A 1 207 ? -38.893 -15.195 54.770 1.00 55.09 207 GLU A CA 1
ATOM 1681 C C . GLU A 1 207 ? -38.785 -15.578 53.270 1.00 55.09 207 GLU A C 1
ATOM 1683 O O . GLU A 1 207 ? -37.996 -16.455 52.928 1.00 55.09 207 GLU A O 1
ATOM 1688 N N . SER A 1 208 ? -39.520 -14.967 52.332 1.00 55.38 208 SER A N 1
ATOM 1689 C CA . SER A 1 208 ? -39.639 -15.526 50.966 1.00 55.38 208 SER A CA 1
ATOM 1690 C C . SER A 1 208 ? -39.112 -14.701 49.783 1.00 55.38 208 SER A C 1
ATOM 1692 O O . SER A 1 208 ? -39.051 -15.254 48.688 1.00 55.38 208 SER A O 1
ATOM 1694 N N . GLU A 1 209 ? -38.687 -13.439 49.929 1.00 54.78 209 GLU A N 1
ATOM 1695 C CA . GLU A 1 209 ? -38.351 -12.595 48.750 1.00 54.78 209 GLU A CA 1
ATOM 1696 C C . GLU A 1 209 ? -36.865 -12.216 48.577 1.00 54.78 209 GLU A C 1
ATOM 1698 O O . GLU A 1 209 ? -36.469 -11.688 47.538 1.00 54.78 209 GLU A O 1
ATOM 1703 N N . ILE A 1 210 ? -35.989 -12.561 49.524 1.00 53.31 210 ILE A N 1
ATOM 1704 C CA . ILE A 1 210 ? -34.596 -12.063 49.541 1.00 53.31 210 ILE A CA 1
ATOM 1705 C C . ILE A 1 210 ? -33.709 -12.669 48.427 1.00 53.31 210 ILE A C 1
ATOM 1707 O O . ILE A 1 210 ? -32.667 -12.112 48.076 1.00 53.31 210 ILE A O 1
ATOM 1711 N N . PHE A 1 211 ? -34.121 -13.764 47.781 1.00 51.00 211 PHE A N 1
ATOM 1712 C CA . PHE A 1 211 ? -33.304 -14.398 46.737 1.00 51.00 211 PHE A CA 1
ATOM 1713 C C . PHE A 1 211 ? -33.348 -13.714 45.359 1.00 51.00 211 PHE A C 1
ATOM 1715 O O . PHE A 1 211 ? -32.486 -14.005 44.529 1.00 51.00 211 PHE A O 1
ATOM 1722 N N . GLN A 1 212 ? -34.284 -12.794 45.091 1.00 52.47 212 GLN A N 1
ATOM 1723 C CA . GLN A 1 212 ? -34.401 -12.192 43.752 1.00 52.47 212 GLN A CA 1
ATOM 1724 C C . GLN A 1 212 ? -33.509 -10.964 43.518 1.00 52.47 212 GLN A C 1
ATOM 1726 O O . GLN A 1 212 ? -33.058 -10.756 42.391 1.00 52.47 212 GLN A O 1
ATOM 1731 N N . CYS A 1 213 ? -33.152 -10.191 44.547 1.00 47.19 213 CYS A N 1
ATOM 1732 C CA . CYS A 1 213 ? -32.366 -8.966 44.336 1.00 47.19 213 CYS A CA 1
ATOM 1733 C C . CYS A 1 213 ? -30.882 -9.225 44.025 1.00 47.19 213 CYS A C 1
ATOM 1735 O O . CYS A 1 213 ? -30.245 -8.421 43.345 1.00 47.19 213 CYS A O 1
ATOM 1737 N N . ARG A 1 214 ? -30.322 -10.372 44.436 1.00 46.59 214 ARG A N 1
ATOM 1738 C CA . ARG A 1 214 ? -28.903 -10.689 44.183 1.00 46.59 214 ARG A CA 1
ATOM 1739 C C . ARG A 1 214 ? -28.584 -10.999 42.715 1.00 46.59 214 ARG A C 1
ATOM 1741 O O . ARG A 1 214 ? -27.430 -10.877 42.319 1.00 46.59 214 ARG A O 1
ATOM 1748 N N . PHE A 1 215 ? -29.580 -11.351 41.900 1.00 46.31 215 PHE A N 1
ATOM 1749 C CA . PHE A 1 215 ? -29.374 -11.668 40.481 1.00 46.31 215 PHE A CA 1
ATOM 1750 C C . PHE A 1 215 ? -29.425 -10.449 39.549 1.00 46.31 215 PHE A C 1
ATOM 1752 O O . PHE A 1 215 ? -28.889 -10.515 38.445 1.00 46.31 215 PHE A O 1
ATOM 1759 N N . ALA A 1 216 ? -30.027 -9.333 39.970 1.00 50.34 216 ALA A N 1
ATOM 1760 C CA . ALA A 1 216 ? -30.201 -8.169 39.097 1.00 50.34 216 ALA A CA 1
ATOM 1761 C C . ALA A 1 216 ? -28.915 -7.340 38.914 1.00 50.34 216 ALA A C 1
ATOM 1763 O O . ALA A 1 216 ? -28.748 -6.691 37.887 1.00 50.34 216 ALA A O 1
ATOM 1764 N N . VAL A 1 217 ? -27.987 -7.385 39.876 1.00 47.69 217 VAL A N 1
ATOM 1765 C CA . VAL A 1 217 ? -26.771 -6.547 39.861 1.00 47.69 217 VAL A CA 1
ATOM 1766 C C . VAL A 1 217 ? -25.636 -7.163 39.030 1.00 47.69 217 VAL A C 1
ATOM 1768 O O . VAL A 1 217 ? -24.763 -6.446 38.566 1.00 47.69 217 VAL A O 1
ATOM 1771 N N . PHE A 1 218 ? -25.663 -8.471 38.756 1.00 43.62 218 PHE A N 1
ATOM 1772 C CA . PHE A 1 218 ? -24.602 -9.150 37.991 1.00 43.62 218 PHE A CA 1
ATOM 1773 C C . PHE A 1 218 ? -24.783 -9.097 36.458 1.00 43.62 218 PHE A C 1
ATOM 1775 O O . PHE A 1 218 ? -23.989 -9.688 35.728 1.00 43.62 218 PHE A O 1
ATOM 1782 N N . LEU A 1 219 ? -25.839 -8.439 35.961 1.00 46.66 219 LEU A N 1
ATOM 1783 C CA . LEU A 1 219 ? -26.209 -8.404 34.535 1.00 46.66 219 LEU A CA 1
ATOM 1784 C C . LEU A 1 219 ? -26.173 -7.002 33.891 1.00 46.66 219 LEU A C 1
ATOM 1786 O O . LEU A 1 219 ? -26.614 -6.861 32.747 1.00 46.66 219 LEU A O 1
ATOM 1790 N N . LEU A 1 220 ? -25.634 -5.989 34.576 1.00 43.59 220 LEU A N 1
ATOM 1791 C CA . LEU A 1 22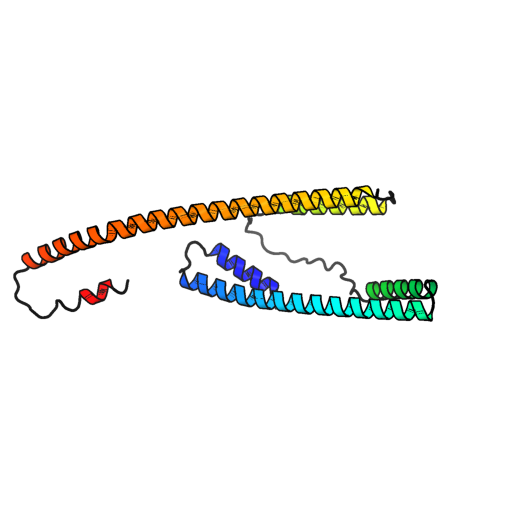0 ? -25.377 -4.644 34.037 1.00 43.59 220 LEU A CA 1
ATOM 1792 C C . LEU A 1 220 ? -23.878 -4.342 34.041 1.00 43.59 220 LEU A C 1
ATOM 1794 O O . LEU A 1 220 ? -23.423 -3.728 33.049 1.00 43.59 220 LEU A O 1
#

Secondary structure (DSSP, 8-state):
--HHHHHHHHHHHHHHSTTT--HHHHHHHHHHHHHHHHHHHHHHHHHHHHHHHHHHHHHHHHHHHHHHH-HHHHHHHHHHHHHHHHHHS------------------S-TTTHHHHHHHHHHHHHHHHHHHTT----THHHHHHHHHHHHHHHHHHHHHHHHHHHHHHHHHHHHHHHHHHHHHHHHHHHHHHHHHHHHHTT-----TTSTTSHHHHGGG-

Foldseek 3Di:
DPLVVVLVVLVVVLVVCVPPDDPVVNVVSVVVSVVSVVVVVVVVVVVVVVVVVVVVVVVVVLVVCCVVPNDVVSVVVVVVVVVVVVVPPPPPPDPPPPDPDDDDDDDPPVPVVVVVVVVVVVVVVVVVCVVVVPPPPPCVVVVVVVVVVVVVVVVVVVVVVVVVVVVVVVVVVVVVVVVVVVCVVVVVVVVVVVVVVVVVVDPDPDPPDPVPPVPPVVPD

Sequence (220 aa):
MNKYNYVVGLWRRISTISGELRYVDALRLLYSLEDATKGVIQSLSARNEAARRDISYRETQYEASEKKHGETALKKQIALDKLRRRARQPKREKAKVGGKASAQQKPIAVLTEPLEEYINMLMAKFKEDLKAGRKVERDWEDKYMRLWEEFKKAEMEKAKRGVEELKRRISRLEEDKAVLVSVEPAVEEKMSDVATAELVRDGKEGESEIFQCRFAVFLL

Organism: NCBI:txid262921